Protein AF-A0A8J2WZR9-F1 (afdb_monomer_lite)

Radius of gyration: 31.44 Å; chains: 1; bounding box: 78×66×74 Å

Secondary structure (DSSP, 8-state):
---THHHHHHHHHHHHHHHTT-PSPTT---S-BTTB-HHHHTTBTTB-HHHHHHHH----TT----S-TTS-TTS-SS-TTTSTTTTSSS--TTT-SGGGHHHHTTTSTTT--SS---S-----TTTHHHHHHHHHHHHHHHHHHTTSTTHHHHHHHHHHHHHHHHHHHHHHHHHHHHHHHHHHHT----HHHHHHHHHHHHTSB---TTS--S-SB-TTT-SBSS---SS---TT----EEE-TTS-EEEHHHHHHHHHHHHHHHHHHTS----B-TTT--B-PPPPPP-

Sequence (291 aa):
MAHPAARAVVHILLLWARHAAGGPPDHACVATCFGASCDHWDGGAWGTCADLEATYGCDCTGCECDGCPQAPCDNPLFDADECPTAGDATCDPELNDATCAYDGGDCCASTCQGVNCGPFDCRDPAEARHHDAQHAEDDRWRQRGRRGVSGGLVIVIILAVGTAVSCWLRHKRSVRLEAIRMAIKERPVGDGDIAAAAAMVATLSRDVSGAEFSEEVCPICLYELCDGDHGREEAGLDDDAVVLPCAHAFHGRCLRPWFALAYSDALRAGEAPTLACPVCRAVVPEGEPEA

pLDDT: mean 79.26, std 16.9, range [39.12, 98.12]

Foldseek 3Di:
DDDPVVVVVVVVVVVVVVVVPPDDPQQDQDCPQQQGGQQQCALALQYFVVSSCPVVVDDNVSPPRCNAHRDDPVDGQEDCVVLVQQSVLEQDVVCCDSRSPHSVCLQAPVRRGGDNRDPHDHPPPVRVVVVVVVVVVVVVVVVVVVPPDPPVVVVVVVVVVVVVVVVVVVVVVVVVVVVVVVVVVPDPLDPVLLVVLLVQQVPFDLDLVPQPDDDCAAPQPRHGQPDPPPDDPPPDDDQGWGAAPVSHIHGSVRRSVVQSVQCVVQVVVVHDRFDADPPPRPTGDRDDPDD

InterPro domains:
  IPR001841 Zinc finger, RING-type [PF13639] (218-281)
  IPR001841 Zinc finger, RING-type [PS50089] (218-281)
  IPR001841 Zinc finger, RING-type [SM00184] (218-280)
  IPR013083 Zinc finger, RING/FYVE/PHD-type [G3DSA:3.30.40.10] (206-290)
  IPR050731 HRD1 family E3 ubiquitin-protein ligases [PTHR22763] (208-288)

Organism: NCBI:txid35677

Structure (mmCIF, N/CA/C/O backbone):
data_AF-A0A8J2WZR9-F1
#
_entry.id   AF-A0A8J2WZR9-F1
#
loop_
_atom_site.group_PDB
_atom_site.id
_atom_site.type_symbol
_atom_site.label_atom_id
_atom_site.label_alt_id
_atom_site.label_comp_id
_atom_site.label_asym_id
_atom_site.label_entity_id
_atom_site.label_seq_id
_atom_site.pdbx_PDB_ins_code
_atom_site.Cartn_x
_atom_site.Cartn_y
_atom_site.Cartn_z
_atom_site.occupancy
_atom_site.B_iso_or_equiv
_atom_site.auth_seq_id
_atom_site.auth_comp_id
_atom_site.auth_asym_id
_atom_site.auth_atom_id
_atom_site.pdbx_PDB_model_num
ATOM 1 N N . MET A 1 1 ? -53.122 -0.664 -12.333 1.00 49.53 1 MET A N 1
ATOM 2 C CA . MET A 1 1 ? -52.320 0.328 -13.080 1.00 49.53 1 MET A CA 1
ATOM 3 C C . MET A 1 1 ? -51.157 0.722 -12.182 1.00 49.53 1 MET A C 1
ATOM 5 O O . MET A 1 1 ? -51.379 1.416 -11.203 1.00 49.53 1 MET A O 1
ATOM 9 N N . ALA A 1 2 ? -49.970 0.157 -12.410 1.00 46.47 2 ALA A N 1
ATOM 10 C CA . ALA A 1 2 ? -48.799 0.386 -11.561 1.00 46.47 2 ALA A CA 1
ATOM 11 C C . ALA A 1 2 ? -47.971 1.565 -12.101 1.00 46.47 2 ALA A C 1
ATOM 13 O O . ALA A 1 2 ? -47.772 1.676 -13.311 1.00 46.47 2 ALA A O 1
ATOM 14 N N . HIS A 1 3 ? -47.534 2.447 -11.199 1.00 45.28 3 HIS A N 1
ATOM 15 C CA . HIS A 1 3 ? -46.872 3.719 -11.498 1.00 45.28 3 HIS A CA 1
ATOM 16 C C . HIS A 1 3 ? -45.521 3.545 -12.231 1.00 45.28 3 HIS A C 1
ATOM 18 O O . HIS A 1 3 ? -44.716 2.699 -11.833 1.00 45.28 3 HIS A O 1
ATOM 24 N N . PRO A 1 4 ? -45.207 4.390 -13.236 1.00 55.94 4 PRO A N 1
ATOM 25 C CA . PRO A 1 4 ? -43.983 4.290 -14.043 1.00 55.94 4 PRO A CA 1
ATOM 26 C C . PRO A 1 4 ? -42.674 4.528 -13.263 1.00 55.94 4 PRO A C 1
ATOM 28 O O . PRO A 1 4 ? -41.620 4.084 -13.707 1.00 55.94 4 PRO A O 1
ATOM 31 N N . ALA A 1 5 ? -42.723 5.151 -12.080 1.00 50.28 5 ALA A N 1
ATOM 32 C CA . ALA A 1 5 ? -41.538 5.429 -11.261 1.00 50.28 5 ALA A CA 1
ATOM 33 C C . ALA A 1 5 ? -40.946 4.180 -10.573 1.00 50.28 5 ALA A C 1
ATOM 35 O O . ALA A 1 5 ? -39.739 4.106 -10.356 1.00 50.28 5 ALA A O 1
ATOM 36 N N . ALA A 1 6 ? -41.762 3.159 -10.286 1.00 48.62 6 ALA A N 1
ATOM 37 C CA . ALA A 1 6 ? -41.299 1.949 -9.599 1.00 48.62 6 ALA A CA 1
ATOM 38 C C . ALA A 1 6 ? -40.437 1.037 -10.497 1.00 48.62 6 ALA A C 1
ATOM 40 O O . ALA A 1 6 ? -39.624 0.264 -10.000 1.00 48.62 6 ALA A O 1
ATOM 41 N N . ARG A 1 7 ? -40.568 1.146 -11.828 1.00 53.22 7 ARG A N 1
ATOM 42 C CA . ARG A 1 7 ? -39.799 0.340 -12.794 1.00 53.22 7 ARG A CA 1
ATOM 43 C C . ARG A 1 7 ? -38.356 0.814 -12.989 1.00 53.22 7 ARG A C 1
ATOM 45 O O . ARG A 1 7 ? -37.503 -0.006 -13.313 1.00 53.22 7 ARG A O 1
ATOM 52 N N . ALA A 1 8 ? -38.071 2.098 -12.767 1.00 53.81 8 ALA A N 1
ATOM 53 C CA . ALA A 1 8 ? -36.727 2.657 -12.941 1.00 53.81 8 ALA A CA 1
ATOM 54 C C . ALA A 1 8 ? -35.779 2.275 -11.788 1.00 53.81 8 ALA A C 1
ATOM 56 O O . ALA A 1 8 ? -34.614 1.965 -12.019 1.00 53.81 8 ALA A O 1
ATOM 57 N N . VAL A 1 9 ? -36.294 2.212 -10.556 1.00 55.59 9 VAL A N 1
ATOM 58 C CA . VAL A 1 9 ? -35.501 1.867 -9.361 1.00 55.59 9 VAL A CA 1
ATOM 59 C C . VAL A 1 9 ? -35.076 0.393 -9.369 1.00 55.59 9 VAL A C 1
ATOM 61 O O . VAL A 1 9 ? -33.944 0.073 -9.018 1.00 55.59 9 VAL A O 1
ATOM 64 N N . VAL A 1 10 ? -35.937 -0.506 -9.859 1.00 56.12 10 VAL A N 1
ATOM 65 C CA . VAL A 1 10 ? -35.633 -1.947 -9.962 1.00 56.12 10 VAL A CA 1
ATOM 66 C C . VAL A 1 10 ? -34.546 -2.229 -11.009 1.00 56.12 10 VAL A C 1
ATOM 68 O O . VAL A 1 10 ? -33.704 -3.095 -10.795 1.00 56.12 10 VAL A O 1
ATOM 71 N N . HIS A 1 11 ? -34.493 -1.466 -12.107 1.00 53.69 11 HIS A N 1
ATOM 72 C CA . HIS A 1 11 ? -33.433 -1.613 -13.113 1.00 53.69 11 HIS A CA 1
ATOM 73 C C . HIS A 1 11 ? -32.063 -1.112 -12.627 1.00 53.69 11 HIS A C 1
ATOM 75 O O . HIS A 1 11 ? -31.048 -1.721 -12.958 1.00 53.69 11 HIS A O 1
ATOM 81 N N . ILE A 1 12 ? -32.024 -0.047 -11.817 1.00 55.50 12 ILE A N 1
ATOM 82 C CA . ILE A 1 12 ? -30.776 0.476 -11.233 1.00 55.50 12 ILE A CA 1
ATOM 83 C C . ILE A 1 12 ? -30.224 -0.491 -10.170 1.00 55.50 12 ILE A C 1
ATOM 85 O O . ILE A 1 12 ? -29.021 -0.743 -10.145 1.00 55.50 12 ILE A O 1
ATOM 89 N N . LEU A 1 13 ? -31.090 -1.112 -9.358 1.00 51.22 13 LEU A N 1
ATOM 90 C CA . LEU A 1 13 ? -30.681 -2.114 -8.361 1.00 51.22 13 LEU A CA 1
ATOM 91 C C . LEU A 1 13 ? -30.170 -3.425 -8.994 1.00 51.22 13 LEU A C 1
ATOM 93 O O . LEU A 1 13 ? -29.223 -4.021 -8.487 1.00 51.22 13 LEU A O 1
ATOM 97 N N . LEU A 1 14 ? -30.728 -3.853 -10.133 1.00 51.53 14 LEU A N 1
ATOM 98 C CA . LEU A 1 14 ? -30.262 -5.054 -10.845 1.00 51.53 14 LEU A CA 1
ATOM 99 C C . LEU A 1 14 ? -28.937 -4.847 -11.605 1.00 51.53 14 LEU A C 1
ATOM 101 O O . LEU A 1 14 ? -28.208 -5.812 -11.828 1.00 51.53 14 LEU A O 1
ATOM 105 N N . LEU A 1 15 ? -28.598 -3.609 -11.983 1.00 50.28 15 LEU A N 1
ATOM 106 C CA . LEU A 1 15 ? -27.304 -3.284 -12.600 1.00 50.28 15 LEU A CA 1
ATOM 107 C C . LEU A 1 15 ? -26.159 -3.219 -11.573 1.00 50.28 15 LEU A C 1
ATOM 109 O O . LEU A 1 15 ? -25.041 -3.609 -11.904 1.00 50.28 15 LEU A O 1
ATOM 113 N N . TRP A 1 16 ? -26.444 -2.831 -10.324 1.00 49.72 16 TRP A N 1
ATOM 114 C CA . TRP A 1 16 ? -25.486 -2.925 -9.211 1.00 49.72 16 TRP A CA 1
ATOM 115 C C . TRP A 1 16 ? -25.203 -4.377 -8.800 1.00 49.72 16 TRP A C 1
ATOM 117 O O . TRP A 1 16 ? -24.053 -4.737 -8.567 1.00 49.72 16 TRP A O 1
ATOM 127 N N . ALA A 1 17 ? -26.217 -5.249 -8.808 1.00 47.53 17 ALA A N 1
ATOM 128 C CA . ALA A 1 17 ? -26.038 -6.663 -8.465 1.00 47.53 17 ALA A CA 1
ATOM 129 C C . ALA A 1 17 ? -25.163 -7.445 -9.469 1.00 47.53 17 ALA A C 1
ATOM 131 O O . ALA A 1 17 ? -24.557 -8.445 -9.098 1.00 47.53 17 ALA A O 1
ATOM 132 N N . ARG A 1 18 ? -25.052 -6.994 -10.729 1.00 50.47 18 ARG A N 1
ATOM 133 C CA . ARG A 1 18 ? -24.170 -7.625 -11.731 1.00 50.47 18 ARG A CA 1
ATOM 134 C C . ARG A 1 18 ? -22.699 -7.210 -11.625 1.00 50.47 18 ARG A C 1
ATOM 136 O O . ARG A 1 18 ? -21.858 -7.964 -12.091 1.00 50.47 18 ARG A O 1
ATOM 143 N N . HIS A 1 19 ? -22.382 -6.073 -11.001 1.00 49.88 19 HIS A N 1
ATOM 144 C CA . HIS A 1 19 ? -20.990 -5.679 -10.722 1.00 49.88 19 HIS A CA 1
ATOM 145 C C . HIS A 1 19 ? -20.438 -6.294 -9.427 1.00 49.88 19 HIS A C 1
ATOM 147 O O . HIS A 1 19 ? -19.229 -6.350 -9.256 1.00 49.88 19 HIS A O 1
ATOM 153 N N . ALA A 1 20 ? -21.300 -6.801 -8.542 1.00 49.34 20 ALA A N 1
ATOM 154 C CA . ALA A 1 20 ? -20.897 -7.463 -7.298 1.00 49.34 20 ALA A CA 1
ATOM 155 C C . ALA A 1 20 ? -20.663 -8.984 -7.442 1.00 49.34 20 ALA A C 1
ATOM 157 O O . ALA A 1 20 ? -20.403 -9.654 -6.450 1.00 49.34 20 ALA A O 1
ATOM 158 N N . ALA A 1 21 ? -20.790 -9.534 -8.656 1.00 46.16 21 ALA A N 1
ATOM 159 C CA . ALA A 1 21 ? -20.596 -10.959 -8.944 1.00 46.16 21 ALA A CA 1
ATOM 160 C C . ALA A 1 21 ? -19.307 -11.256 -9.733 1.00 46.16 21 ALA A C 1
ATOM 162 O O . ALA A 1 21 ? -19.111 -12.386 -10.174 1.00 46.16 21 ALA A O 1
ATOM 163 N N . GLY A 1 22 ? -18.432 -10.262 -9.917 1.00 45.78 22 GLY A N 1
ATOM 164 C CA . GLY A 1 22 ? -17.026 -10.561 -10.151 1.00 45.78 22 GLY A CA 1
ATOM 165 C C . GLY A 1 22 ? -16.469 -11.061 -8.827 1.00 45.78 22 GLY A C 1
ATOM 166 O O . GLY A 1 22 ? -16.316 -10.265 -7.903 1.00 45.78 22 GLY A O 1
ATOM 167 N N . GLY A 1 23 ? -16.249 -12.371 -8.702 1.00 52.22 23 GLY A N 1
ATOM 168 C CA . GLY A 1 23 ? -15.402 -12.887 -7.629 1.00 52.22 23 GLY A CA 1
ATOM 169 C C . GLY A 1 23 ? -14.041 -12.173 -7.646 1.00 52.22 23 GLY A C 1
ATOM 170 O O . GLY A 1 23 ? -13.705 -11.547 -8.660 1.00 52.22 23 GLY A O 1
ATOM 171 N N . PRO A 1 24 ? -13.260 -12.223 -6.550 1.00 51.19 24 PRO A N 1
ATOM 172 C CA . PRO A 1 24 ? -11.858 -11.815 -6.625 1.00 51.19 24 PRO A CA 1
ATOM 173 C C . PRO A 1 24 ? -11.233 -12.511 -7.846 1.00 51.19 24 PRO A C 1
ATOM 175 O O . PRO A 1 24 ? -11.575 -13.674 -8.079 1.00 51.19 24 PRO A O 1
ATOM 178 N N . PRO A 1 25 ? -10.429 -11.815 -8.673 1.00 56.38 25 PRO A N 1
ATOM 179 C CA . PRO A 1 25 ? -9.764 -12.464 -9.797 1.00 56.38 25 PRO A CA 1
ATOM 180 C C . PRO A 1 25 ? -9.083 -13.721 -9.261 1.00 56.38 25 PRO A C 1
ATOM 182 O O . PRO A 1 25 ? -8.409 -13.641 -8.231 1.00 56.38 25 PRO A O 1
ATOM 185 N N . ASP A 1 26 ? -9.353 -14.867 -9.890 1.00 50.88 26 ASP A N 1
ATOM 186 C CA . ASP A 1 26 ? -8.735 -16.140 -9.532 1.00 50.88 26 ASP A CA 1
ATOM 187 C C . ASP A 1 26 ? -7.220 -15.903 -9.420 1.00 50.88 26 ASP A C 1
ATOM 189 O O . ASP A 1 26 ? -6.567 -15.593 -10.410 1.00 50.88 26 ASP A O 1
ATOM 193 N N . HIS A 1 27 ? -6.715 -15.950 -8.185 1.00 59.62 27 HIS A N 1
ATOM 194 C CA . HIS A 1 27 ? -5.301 -15.928 -7.806 1.00 59.62 27 HIS A CA 1
ATOM 195 C C . HIS A 1 27 ? -4.424 -14.879 -8.515 1.00 59.62 27 HIS A C 1
ATOM 197 O O . HIS A 1 27 ? -3.520 -15.221 -9.265 1.00 59.62 27 HIS A O 1
ATOM 203 N N . ALA A 1 28 ? -4.636 -13.589 -8.242 1.00 75.69 28 ALA A N 1
ATOM 204 C CA . ALA A 1 28 ? -3.583 -12.607 -8.507 1.00 75.69 28 ALA A CA 1
ATOM 205 C C . ALA A 1 28 ? -2.420 -12.836 -7.521 1.00 75.69 28 ALA A C 1
ATOM 207 O O . ALA A 1 28 ? -2.655 -12.840 -6.309 1.00 75.69 28 ALA A O 1
ATOM 208 N N . CYS A 1 29 ? -1.197 -13.019 -8.030 1.00 88.69 29 CYS A N 1
ATOM 209 C CA . CYS A 1 29 ? 0.016 -13.153 -7.221 1.00 88.69 29 CYS A CA 1
ATOM 210 C C . CYS A 1 29 ? 0.134 -11.966 -6.251 1.00 88.69 29 CYS A C 1
ATOM 212 O O . CYS A 1 29 ? 0.207 -10.805 -6.663 1.00 88.69 29 CYS A O 1
ATOM 214 N N . VAL A 1 30 ? 0.071 -12.242 -4.947 1.00 89.56 30 VAL A N 1
ATOM 215 C CA . VAL A 1 30 ? -0.012 -11.193 -3.923 1.00 89.56 30 VAL A CA 1
ATOM 216 C C . VAL A 1 30 ? 1.375 -10.592 -3.691 1.00 89.56 30 VAL A C 1
ATOM 218 O O . VAL A 1 30 ? 2.371 -11.306 -3.640 1.00 89.56 30 VAL A O 1
ATOM 221 N N . ALA A 1 31 ? 1.443 -9.271 -3.507 1.00 91.75 31 ALA A N 1
ATOM 222 C CA . ALA A 1 31 ? 2.684 -8.550 -3.230 1.00 91.75 31 ALA A CA 1
ATOM 223 C C . ALA A 1 31 ? 3.165 -8.707 -1.771 1.00 91.75 31 ALA A C 1
ATOM 225 O O . ALA A 1 31 ? 3.226 -7.739 -1.011 1.00 91.75 31 ALA A O 1
ATOM 226 N N . THR A 1 32 ? 3.440 -9.940 -1.346 1.00 86.81 32 THR A N 1
ATOM 227 C CA . THR A 1 32 ? 3.891 -10.276 0.018 1.00 86.81 32 THR A CA 1
ATOM 228 C C . THR A 1 32 ? 5.405 -10.444 0.136 1.00 86.81 32 THR A C 1
ATOM 230 O O . THR A 1 32 ? 5.922 -10.466 1.252 1.00 86.81 32 THR A O 1
ATOM 233 N N . CYS A 1 33 ? 6.133 -10.526 -0.980 1.00 95.06 33 CYS A N 1
ATOM 234 C CA . CYS A 1 33 ? 7.568 -10.789 -1.007 1.00 95.06 33 CYS A CA 1
ATOM 235 C C . CYS A 1 33 ? 8.332 -9.461 -1.082 1.00 95.06 33 CYS A C 1
ATOM 237 O O . CYS A 1 33 ? 8.392 -8.825 -2.128 1.00 95.06 33 CYS A O 1
ATOM 239 N N . PHE A 1 34 ? 8.851 -8.986 0.055 1.00 94.56 34 PHE A N 1
ATOM 240 C CA . PHE A 1 34 ? 9.602 -7.721 0.166 1.00 94.56 34 PHE A CA 1
ATOM 241 C C . PHE A 1 34 ? 8.912 -6.498 -0.451 1.00 94.56 34 PHE A C 1
ATOM 243 O O . PHE A 1 34 ? 9.582 -5.582 -0.905 1.00 94.56 34 PHE A O 1
ATOM 250 N N . GLY A 1 35 ? 7.579 -6.446 -0.437 1.00 92.75 35 GLY A N 1
ATOM 251 C CA . GLY A 1 35 ? 6.818 -5.321 -0.988 1.00 92.75 35 GLY A CA 1
ATOM 252 C C . GLY A 1 35 ? 6.485 -5.426 -2.480 1.00 92.75 35 GLY A C 1
ATOM 253 O O . GLY A 1 35 ? 5.886 -4.489 -3.002 1.00 92.75 35 GLY A O 1
ATOM 254 N N . ALA A 1 36 ? 6.804 -6.545 -3.140 1.00 94.88 36 ALA A N 1
ATOM 255 C CA . ALA A 1 36 ? 6.330 -6.879 -4.486 1.00 94.88 36 ALA A CA 1
ATOM 256 C C . ALA A 1 36 ? 5.847 -8.342 -4.571 1.00 94.88 36 ALA A C 1
ATOM 258 O O . ALA A 1 36 ? 5.853 -9.082 -3.580 1.00 94.88 36 ALA A O 1
ATOM 259 N N . SER A 1 37 ? 5.330 -8.740 -5.733 1.00 95.62 37 SER A N 1
ATOM 260 C CA . SER A 1 37 ? 4.861 -10.105 -6.009 1.00 95.62 37 SER A CA 1
ATOM 261 C C . SER A 1 37 ? 6.030 -11.039 -6.331 1.00 95.62 37 SER A C 1
ATOM 263 O O . SER A 1 37 ? 7.072 -10.574 -6.781 1.00 95.62 37 SER A O 1
ATOM 265 N N . CYS A 1 38 ? 5.883 -12.358 -6.152 1.00 96.19 38 CYS A N 1
ATOM 266 C CA . CYS A 1 38 ? 6.941 -13.280 -6.587 1.00 96.19 38 CYS A CA 1
ATOM 267 C C . CYS A 1 38 ? 7.195 -13.191 -8.098 1.00 96.19 38 CYS A C 1
ATOM 269 O O . CYS A 1 38 ? 8.350 -13.177 -8.493 1.00 96.19 38 CYS A O 1
ATOM 271 N N . ASP A 1 39 ? 6.149 -12.996 -8.912 1.00 95.00 39 ASP A N 1
ATOM 272 C CA . ASP A 1 39 ? 6.280 -12.774 -10.365 1.00 95.00 39 ASP A CA 1
ATOM 273 C C . ASP A 1 39 ? 7.128 -11.540 -10.721 1.00 95.00 39 ASP A C 1
ATOM 275 O O . ASP A 1 39 ? 7.638 -11.434 -11.828 1.00 95.00 39 ASP A O 1
ATOM 279 N N . HIS A 1 40 ? 7.263 -10.573 -9.808 1.00 95.19 40 HIS A N 1
ATOM 280 C CA . HIS A 1 40 ? 8.131 -9.421 -10.042 1.00 95.19 40 HIS A CA 1
ATOM 281 C C . HIS A 1 40 ? 9.613 -9.782 -9.869 1.00 95.19 40 HIS A C 1
ATOM 283 O O . HIS A 1 40 ? 10.450 -9.305 -10.630 1.00 95.19 40 HIS A O 1
ATOM 289 N N . TRP A 1 41 ? 9.926 -10.617 -8.876 1.00 96.00 41 TRP A N 1
ATOM 290 C CA . TRP A 1 41 ? 11.296 -10.996 -8.519 1.00 96.00 41 TRP A CA 1
ATOM 291 C C . TRP A 1 41 ? 11.821 -12.210 -9.291 1.00 96.00 41 TRP A C 1
ATOM 293 O O . TRP A 1 41 ? 13.034 -12.401 -9.385 1.00 96.00 41 TRP A O 1
ATOM 303 N N . ASP A 1 42 ? 10.915 -13.041 -9.800 1.00 95.88 42 ASP A N 1
ATOM 304 C CA . ASP A 1 42 ? 11.225 -14.303 -10.454 1.00 95.88 42 ASP A CA 1
ATOM 305 C C . ASP A 1 42 ? 12.041 -14.107 -11.740 1.00 95.88 42 ASP A C 1
ATOM 307 O O . ASP A 1 42 ? 11.758 -13.244 -12.567 1.00 95.88 42 ASP A O 1
ATOM 311 N N . GLY A 1 43 ? 13.104 -14.897 -11.892 1.00 93.81 43 GLY A N 1
ATOM 312 C CA . GLY A 1 43 ? 13.997 -14.837 -13.052 1.00 93.81 43 GLY A CA 1
ATOM 313 C C . GLY A 1 43 ? 14.982 -13.665 -13.066 1.00 93.81 43 GLY A C 1
ATOM 314 O O . GLY A 1 43 ? 15.791 -13.576 -13.989 1.00 93.81 43 GLY A O 1
ATOM 315 N N . GLY A 1 44 ? 14.931 -12.776 -12.069 1.00 93.94 44 GLY A N 1
ATOM 316 C CA . GLY A 1 44 ? 15.836 -11.634 -11.929 1.00 93.94 44 GLY A CA 1
ATOM 317 C C . GLY A 1 44 ? 16.961 -11.862 -10.916 1.00 93.94 44 GLY A C 1
ATOM 318 O O . GLY A 1 44 ? 17.367 -12.991 -10.631 1.00 93.94 44 GLY A O 1
ATOM 319 N N . ALA A 1 45 ? 17.439 -10.768 -10.318 1.00 95.75 45 ALA A N 1
ATOM 320 C CA . ALA A 1 45 ? 18.540 -10.761 -9.348 1.00 95.75 45 ALA A CA 1
ATOM 321 C C . ALA A 1 45 ? 18.289 -11.623 -8.091 1.00 95.75 45 ALA A C 1
ATOM 323 O O . ALA A 1 45 ? 19.230 -12.070 -7.431 1.00 95.75 45 ALA A O 1
ATOM 324 N N . TRP A 1 46 ? 17.020 -11.870 -7.758 1.00 94.62 46 TRP A N 1
ATOM 325 C CA . TRP A 1 46 ? 16.602 -12.620 -6.570 1.00 94.62 46 TRP A CA 1
ATOM 326 C C . TRP A 1 46 ? 16.419 -14.125 -6.829 1.00 94.62 46 TRP A C 1
ATOM 328 O O . TRP A 1 46 ? 16.173 -14.885 -5.889 1.00 94.62 46 TRP A O 1
ATOM 338 N N . GLY A 1 47 ? 16.597 -14.567 -8.078 1.00 95.06 47 GLY A N 1
ATOM 339 C CA . GLY A 1 47 ? 16.497 -15.965 -8.486 1.00 95.06 47 GLY A CA 1
ATOM 340 C C . GLY A 1 47 ? 15.086 -16.380 -8.897 1.00 95.06 47 GLY A C 1
ATOM 341 O O . GLY A 1 47 ? 14.271 -15.565 -9.319 1.00 95.06 47 GLY A O 1
ATOM 342 N N . THR A 1 48 ? 14.812 -17.680 -8.823 1.00 96.81 48 THR A N 1
ATOM 343 C CA . THR A 1 48 ? 13.497 -18.239 -9.162 1.00 96.81 48 THR A CA 1
ATOM 344 C C . THR A 1 48 ? 12.522 -18.140 -7.987 1.00 96.81 48 THR A C 1
ATOM 346 O O . THR A 1 48 ? 12.946 -18.028 -6.839 1.00 96.81 48 THR A O 1
ATOM 349 N N . CYS A 1 49 ? 11.218 -18.315 -8.207 1.00 97.19 49 CYS A N 1
ATOM 350 C CA . CYS A 1 49 ? 10.250 -18.459 -7.113 1.00 97.19 49 CYS A CA 1
ATOM 351 C C . CYS A 1 49 ? 10.649 -19.543 -6.101 1.00 97.19 49 CYS A C 1
ATOM 353 O O . CYS A 1 49 ? 10.458 -19.362 -4.902 1.00 97.19 49 CYS A O 1
ATOM 355 N N . ALA A 1 50 ? 11.259 -20.645 -6.549 1.00 97.50 50 ALA A N 1
ATOM 356 C CA . ALA A 1 50 ? 11.760 -21.668 -5.636 1.00 97.50 50 ALA A CA 1
ATOM 357 C C . ALA A 1 50 ? 12.882 -21.129 -4.729 1.00 97.50 50 ALA A C 1
ATOM 359 O O . ALA A 1 50 ? 12.945 -21.484 -3.551 1.00 97.50 50 ALA A O 1
ATOM 360 N N . ASP A 1 51 ? 13.740 -20.248 -5.251 1.00 97.44 51 ASP A N 1
ATOM 361 C CA . ASP A 1 51 ? 14.763 -19.557 -4.465 1.00 97.44 51 ASP A CA 1
ATOM 362 C C . ASP A 1 51 ? 14.128 -18.541 -3.502 1.00 97.44 51 ASP A C 1
ATOM 364 O O . ASP A 1 51 ? 14.536 -18.475 -2.339 1.00 97.44 51 ASP A O 1
ATOM 368 N N . LEU A 1 52 ? 13.086 -17.819 -3.939 1.00 96.88 52 LEU A N 1
ATOM 369 C CA . LEU A 1 52 ? 12.299 -16.892 -3.112 1.00 96.88 52 LEU A CA 1
ATOM 370 C C . LEU A 1 52 ? 11.645 -17.595 -1.917 1.00 96.88 52 LEU A C 1
ATOM 372 O O . LEU A 1 52 ? 11.761 -17.138 -0.777 1.00 96.88 52 LEU A O 1
ATOM 376 N N . GLU A 1 53 ? 11.004 -18.736 -2.152 1.00 96.88 53 GLU A N 1
ATOM 377 C CA . GLU A 1 53 ? 10.376 -19.545 -1.107 1.00 96.88 53 GLU A CA 1
ATOM 378 C C . GLU A 1 53 ? 11.423 -20.159 -0.166 1.00 96.88 53 GLU A C 1
ATOM 380 O O . GLU A 1 53 ? 11.301 -20.066 1.057 1.00 96.88 53 GLU A O 1
ATOM 385 N N . ALA A 1 54 ? 12.482 -20.767 -0.714 1.00 97.75 54 ALA A N 1
ATOM 386 C CA . ALA A 1 54 ? 13.455 -21.522 0.076 1.00 97.75 54 ALA A CA 1
ATOM 387 C C . ALA A 1 54 ? 14.436 -20.638 0.856 1.00 97.75 54 ALA A C 1
ATOM 389 O O . ALA A 1 54 ? 14.809 -20.975 1.983 1.00 97.75 54 ALA A O 1
ATOM 390 N N . THR A 1 55 ? 14.878 -19.533 0.259 1.00 97.25 55 THR A N 1
ATOM 391 C CA . THR A 1 55 ? 15.914 -18.664 0.834 1.00 97.25 55 THR A CA 1
ATOM 392 C C . THR A 1 55 ? 15.299 -17.526 1.629 1.00 97.25 55 THR A C 1
ATOM 394 O O . THR A 1 55 ? 15.807 -17.178 2.696 1.00 97.25 55 THR A O 1
ATOM 397 N N . TYR A 1 56 ? 14.196 -16.963 1.135 1.00 94.62 56 TYR A N 1
ATOM 398 C CA . TYR A 1 56 ? 13.630 -15.737 1.684 1.00 94.62 56 TYR A CA 1
ATOM 399 C C . TYR A 1 56 ? 12.272 -15.926 2.368 1.00 94.62 56 TYR A C 1
ATOM 401 O O . TYR A 1 56 ? 11.784 -15.001 3.017 1.00 94.62 56 TYR A O 1
ATOM 409 N N . GLY A 1 57 ? 11.687 -17.126 2.294 1.00 95.50 57 GLY A N 1
ATOM 410 C CA . GLY A 1 57 ? 10.432 -17.453 2.969 1.00 95.50 57 GLY A CA 1
ATOM 411 C C . GLY A 1 57 ? 9.215 -16.747 2.376 1.00 95.50 57 GLY A C 1
ATOM 412 O O . GLY A 1 57 ? 8.222 -16.567 3.082 1.00 95.50 57 GLY A O 1
ATOM 413 N N . CYS A 1 58 ? 9.292 -16.314 1.116 1.00 96.25 58 CYS A N 1
ATOM 414 C CA . CYS A 1 58 ? 8.134 -15.778 0.411 1.00 96.25 58 CYS A CA 1
ATOM 415 C C . CYS A 1 58 ? 7.092 -16.881 0.173 1.00 96.25 58 CYS A C 1
ATOM 417 O O . CYS A 1 58 ? 7.440 -18.053 0.073 1.00 96.25 58 CYS A O 1
ATOM 419 N N . ASP A 1 59 ? 5.812 -16.510 0.107 1.00 94.31 59 ASP A N 1
ATOM 420 C CA . ASP A 1 59 ? 4.735 -17.408 -0.320 1.00 94.31 59 ASP A CA 1
ATOM 421 C C . ASP A 1 59 ? 4.370 -17.056 -1.760 1.00 94.31 59 ASP A C 1
ATOM 423 O O . ASP A 1 59 ? 3.721 -16.036 -2.001 1.00 94.31 59 ASP A O 1
ATOM 427 N N . CYS A 1 60 ? 4.811 -17.887 -2.704 1.00 94.88 60 CYS A N 1
ATOM 428 C CA . CYS A 1 60 ? 4.555 -17.689 -4.127 1.00 94.88 60 CYS A CA 1
ATOM 429 C C . CYS A 1 60 ? 3.332 -18.483 -4.615 1.00 94.88 60 CYS A C 1
ATOM 431 O O . CYS A 1 60 ? 3.131 -18.665 -5.818 1.00 94.88 60 CYS A O 1
ATOM 433 N N . THR A 1 61 ? 2.470 -18.949 -3.701 1.00 92.38 61 THR A N 1
ATOM 434 C CA . THR A 1 61 ? 1.253 -19.680 -4.063 1.00 92.38 61 THR A CA 1
ATOM 435 C C . THR A 1 61 ? 0.334 -18.821 -4.933 1.00 92.38 61 THR A C 1
ATOM 437 O O . THR A 1 61 ? -0.181 -17.787 -4.506 1.00 92.38 61 THR A O 1
ATOM 440 N N . GLY A 1 62 ? 0.053 -19.303 -6.146 1.00 91.25 62 GLY A N 1
ATOM 441 C CA . GLY A 1 62 ? -0.815 -18.619 -7.109 1.00 91.25 62 GLY A CA 1
ATOM 442 C C . GLY A 1 62 ? -0.092 -17.622 -8.017 1.00 91.25 62 GLY A C 1
ATOM 443 O O . GLY A 1 62 ? -0.761 -16.940 -8.785 1.00 91.25 62 GLY A O 1
ATOM 444 N N . CYS A 1 63 ? 1.234 -17.551 -7.938 1.00 93.81 63 CYS A N 1
ATOM 445 C CA . CYS A 1 63 ? 2.077 -16.820 -8.877 1.00 93.81 63 CYS A CA 1
ATOM 446 C C . CYS A 1 63 ? 2.366 -17.659 -10.132 1.00 93.81 63 CYS A C 1
ATOM 448 O O . CYS A 1 63 ? 2.259 -18.889 -10.097 1.00 93.81 63 CYS A O 1
ATOM 450 N N . GLU A 1 64 ? 2.666 -16.994 -11.248 1.00 93.56 64 GLU A N 1
ATOM 451 C CA . GLU A 1 64 ? 2.974 -17.642 -12.527 1.00 93.56 64 GLU A CA 1
ATOM 452 C C . GLU A 1 64 ? 4.354 -18.304 -12.491 1.00 93.56 64 GLU A C 1
ATOM 454 O O . GLU A 1 64 ? 4.481 -19.453 -12.919 1.00 93.56 64 GLU A O 1
ATOM 459 N N . CYS A 1 65 ? 5.337 -17.621 -11.897 1.00 94.44 65 CYS A N 1
ATOM 460 C CA . CYS A 1 65 ? 6.693 -18.125 -11.694 1.00 94.44 65 CYS A CA 1
ATOM 461 C C . CYS A 1 65 ? 7.319 -18.718 -12.977 1.00 94.44 65 CYS A C 1
ATOM 463 O O . CYS A 1 65 ? 7.718 -19.891 -13.013 1.00 94.44 65 CYS A O 1
ATOM 465 N N . ASP A 1 66 ? 7.327 -17.936 -14.059 1.00 93.38 66 ASP A N 1
ATOM 466 C CA . ASP A 1 66 ? 7.783 -18.349 -15.390 1.00 93.38 66 ASP A CA 1
ATOM 467 C C . ASP A 1 66 ? 9.313 -18.295 -15.580 1.00 93.38 66 ASP A C 1
ATOM 469 O O . ASP A 1 66 ? 9.835 -18.797 -16.580 1.00 93.38 66 ASP A O 1
ATOM 473 N N . GLY A 1 67 ? 10.039 -17.773 -14.594 1.00 94.06 67 GLY A N 1
ATOM 474 C CA . GLY A 1 67 ? 11.484 -17.598 -14.579 1.00 94.06 67 GLY A CA 1
ATOM 475 C C . GLY A 1 67 ? 11.948 -16.387 -15.378 1.00 94.06 67 GLY A C 1
ATOM 476 O O . GLY A 1 67 ? 13.106 -16.374 -15.803 1.00 94.06 67 GLY A O 1
ATOM 477 N N . CYS A 1 68 ? 11.070 -15.409 -15.623 1.00 93.31 68 CYS A N 1
ATOM 478 C CA . CYS A 1 68 ? 11.346 -14.293 -16.517 1.00 93.31 68 CYS A CA 1
ATOM 479 C C . CYS A 1 68 ? 11.193 -12.931 -15.821 1.00 93.31 68 CYS A C 1
ATOM 481 O O . CYS A 1 68 ? 10.130 -12.603 -15.297 1.00 93.31 68 CYS A O 1
ATOM 483 N N . PRO A 1 69 ? 12.247 -12.092 -15.839 1.00 91.25 69 PRO A N 1
ATOM 484 C CA . PRO A 1 69 ? 12.283 -10.891 -15.020 1.00 91.25 69 PRO A CA 1
ATOM 485 C C . PRO A 1 69 ? 11.287 -9.831 -15.503 1.00 91.25 69 PRO A C 1
ATOM 487 O O . PRO A 1 69 ? 11.405 -9.289 -16.608 1.00 91.25 69 PRO A O 1
ATOM 490 N N . GLN A 1 70 ? 10.328 -9.510 -14.628 1.00 89.62 70 GLN A N 1
ATOM 491 C CA . GLN A 1 70 ? 9.374 -8.392 -14.711 1.00 89.62 70 GLN A CA 1
ATOM 492 C C . GLN A 1 70 ? 8.510 -8.304 -15.987 1.00 89.62 70 GLN A C 1
ATOM 494 O O . GLN A 1 70 ? 7.812 -7.307 -16.203 1.00 89.6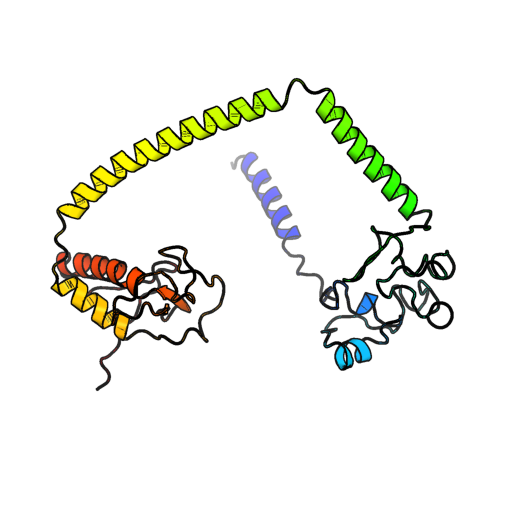2 70 GLN A O 1
ATOM 499 N N . ALA A 1 71 ? 8.536 -9.322 -16.844 1.00 90.62 71 ALA A N 1
ATOM 500 C CA . ALA A 1 71 ? 7.754 -9.411 -18.068 1.00 90.62 71 ALA A CA 1
ATOM 501 C C . ALA A 1 71 ? 7.687 -10.871 -1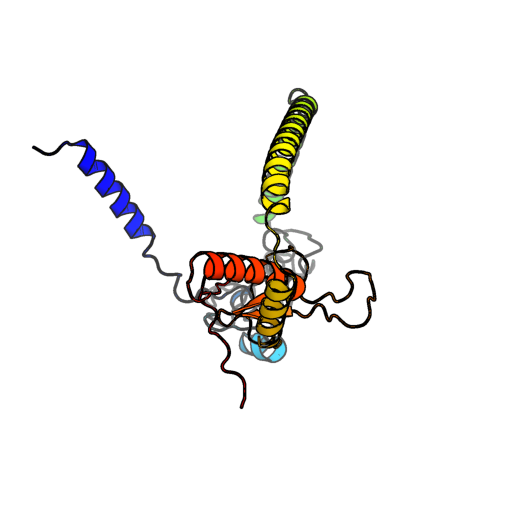8.549 1.00 90.62 71 ALA A C 1
ATOM 503 O O . ALA A 1 71 ? 8.561 -11.662 -18.203 1.00 90.62 71 ALA A O 1
ATOM 504 N N . PRO A 1 72 ? 6.708 -11.226 -19.403 1.00 91.94 72 PRO A N 1
ATOM 505 C CA . PRO A 1 72 ? 6.591 -12.584 -19.923 1.00 91.94 72 PRO A CA 1
ATOM 506 C C . PRO A 1 72 ? 7.840 -13.036 -20.686 1.00 91.94 72 PRO A C 1
ATOM 508 O O . PRO A 1 72 ? 8.416 -12.262 -21.455 1.00 91.94 72 PRO A O 1
ATOM 511 N N . CYS A 1 73 ? 8.174 -14.322 -20.593 1.00 90.94 73 CYS A N 1
ATOM 512 C CA . CYS A 1 73 ? 9.366 -14.911 -21.220 1.00 90.94 73 CYS A CA 1
ATOM 513 C C . CYS A 1 73 ? 9.546 -14.693 -22.728 1.00 90.94 73 CYS A C 1
ATOM 515 O O . CYS A 1 73 ? 10.672 -14.704 -23.223 1.00 90.94 73 CYS A O 1
ATOM 517 N N . ASP A 1 74 ? 8.464 -14.506 -23.486 1.00 94.50 74 ASP A N 1
ATOM 518 C CA . ASP A 1 74 ? 8.558 -14.238 -24.928 1.00 94.50 74 ASP A CA 1
ATOM 519 C C . ASP A 1 74 ? 9.075 -12.817 -25.233 1.00 94.50 74 ASP A C 1
ATOM 521 O O . ASP A 1 74 ? 9.440 -12.516 -26.373 1.00 94.50 74 ASP A O 1
ATOM 525 N N . ASN A 1 75 ? 9.082 -11.931 -24.233 1.00 93.50 75 ASN A N 1
ATOM 526 C CA . ASN A 1 75 ? 9.584 -10.565 -24.317 1.00 93.50 75 ASN A CA 1
ATOM 527 C C . ASN A 1 75 ? 9.993 -10.064 -22.913 1.00 93.50 75 ASN A C 1
ATOM 529 O O . ASN A 1 75 ? 9.282 -9.220 -22.350 1.00 93.50 75 ASN A O 1
ATOM 533 N N . PRO A 1 76 ? 11.105 -10.577 -22.350 1.00 92.25 76 PRO A N 1
ATOM 534 C CA . PRO A 1 76 ? 11.581 -10.150 -21.041 1.00 92.25 76 PRO A CA 1
ATOM 535 C C . PRO A 1 76 ? 11.968 -8.671 -21.079 1.00 92.25 76 PRO A C 1
ATOM 537 O O . PRO A 1 76 ? 12.313 -8.130 -22.136 1.00 92.25 76 PRO A O 1
ATOM 540 N N . LEU A 1 77 ? 11.896 -8.007 -19.927 1.00 94.69 77 LEU A N 1
ATOM 541 C CA . LEU A 1 77 ? 12.180 -6.577 -19.854 1.00 94.69 77 LEU A CA 1
ATOM 542 C C . LEU A 1 77 ? 13.684 -6.297 -20.021 1.00 94.69 77 LEU A C 1
ATOM 544 O O . LEU A 1 77 ? 14.058 -5.294 -20.626 1.00 94.69 77 LEU A O 1
ATOM 548 N N . PHE A 1 78 ? 14.524 -7.212 -19.533 1.00 96.50 78 PHE A N 1
ATOM 549 C CA . PHE A 1 78 ? 15.981 -7.201 -19.647 1.00 96.50 78 PHE A CA 1
ATOM 550 C C . PHE A 1 78 ? 16.538 -8.635 -19.631 1.00 96.50 78 PHE A C 1
ATOM 552 O O . PHE A 1 78 ? 15.833 -9.584 -19.283 1.00 96.50 78 PHE A O 1
ATOM 559 N N . ASP A 1 79 ? 17.801 -8.796 -20.029 1.00 96.44 79 ASP A N 1
ATOM 560 C CA . ASP A 1 79 ? 18.533 -10.063 -19.932 1.00 96.44 79 ASP A CA 1
ATOM 561 C C . ASP A 1 79 ? 19.247 -10.133 -18.574 1.00 96.44 79 ASP A C 1
ATOM 563 O O . ASP A 1 79 ? 20.118 -9.312 -18.295 1.00 96.44 79 ASP A O 1
ATOM 567 N N . ALA A 1 80 ? 18.884 -11.097 -17.725 1.00 95.19 80 ALA A N 1
ATOM 568 C CA . ALA A 1 80 ? 19.463 -11.248 -16.390 1.00 95.19 80 ALA A CA 1
ATOM 569 C C . ALA A 1 80 ? 20.965 -11.602 -16.410 1.00 95.19 80 ALA A C 1
ATOM 571 O O . ALA A 1 80 ? 21.671 -11.302 -15.449 1.00 95.19 80 ALA A O 1
ATOM 572 N N . ASP A 1 81 ? 21.487 -12.189 -17.494 1.00 96.00 81 ASP A N 1
ATOM 573 C CA . ASP A 1 81 ? 22.925 -12.456 -17.620 1.00 96.00 81 ASP A CA 1
ATOM 574 C C . ASP A 1 81 ? 23.714 -11.174 -17.956 1.00 96.00 81 ASP A C 1
ATOM 576 O O . ASP A 1 81 ? 24.868 -11.020 -17.541 1.00 96.00 81 ASP A O 1
ATOM 580 N N . GLU A 1 82 ? 23.108 -10.244 -18.705 1.00 97.25 82 GLU A N 1
ATOM 581 C CA . GLU A 1 82 ? 23.703 -8.941 -19.049 1.00 97.25 82 GLU A CA 1
ATOM 582 C C . GLU A 1 82 ? 23.480 -7.893 -17.945 1.00 97.25 82 GLU A C 1
ATOM 584 O O . GLU A 1 82 ? 24.355 -7.061 -17.693 1.00 97.25 82 GLU A O 1
ATOM 589 N N . CYS A 1 83 ? 22.344 -7.977 -17.252 1.00 97.81 83 CYS A N 1
ATOM 590 C CA . CYS A 1 83 ? 21.852 -7.026 -16.258 1.00 97.81 83 CYS A CA 1
ATOM 591 C C . CYS A 1 83 ? 21.563 -7.736 -14.916 1.00 97.81 83 CYS A C 1
ATOM 593 O O . CYS A 1 83 ? 20.409 -7.814 -14.495 1.00 97.81 83 CYS A O 1
ATOM 595 N N . PRO A 1 84 ? 22.588 -8.273 -14.228 1.00 97.06 84 PRO A N 1
ATOM 596 C CA . PRO A 1 84 ? 22.410 -9.209 -13.112 1.00 97.06 84 PRO A CA 1
ATOM 597 C C . PRO A 1 84 ? 21.776 -8.617 -11.850 1.00 97.06 84 PRO A C 1
ATOM 599 O O . PRO A 1 84 ? 21.308 -9.378 -11.007 1.00 97.06 84 PRO A O 1
ATOM 602 N N . THR A 1 85 ? 21.790 -7.294 -11.697 1.00 97.19 85 THR A N 1
ATOM 603 C CA . THR A 1 85 ? 21.199 -6.585 -10.551 1.00 97.19 85 THR A CA 1
ATOM 604 C C . THR A 1 85 ? 20.026 -5.690 -10.943 1.00 97.19 85 THR A C 1
ATOM 606 O O . THR A 1 85 ? 19.430 -5.070 -10.077 1.00 97.19 85 THR A O 1
ATOM 609 N N . ALA A 1 86 ? 19.619 -5.687 -12.219 1.00 97.38 86 ALA A N 1
ATOM 610 C CA . ALA A 1 86 ? 18.435 -4.943 -12.628 1.00 97.38 86 ALA A CA 1
ATOM 611 C C . ALA A 1 86 ? 17.184 -5.504 -11.940 1.00 97.38 86 ALA A C 1
ATOM 613 O O . ALA A 1 86 ? 16.950 -6.719 -11.947 1.00 97.38 86 ALA A O 1
ATOM 614 N N . GLY A 1 87 ? 16.363 -4.615 -11.378 1.00 96.19 87 GLY A N 1
ATOM 615 C CA . GLY A 1 87 ? 15.141 -5.015 -10.695 1.00 96.19 87 GLY A CA 1
ATOM 616 C C . GLY A 1 87 ? 15.382 -5.670 -9.338 1.00 96.19 87 GLY A C 1
ATOM 617 O O . GLY A 1 87 ? 14.612 -6.550 -8.955 1.00 96.19 87 GLY A O 1
ATOM 618 N N . ASP A 1 88 ? 16.463 -5.315 -8.644 1.00 96.12 88 ASP A N 1
ATOM 619 C CA . ASP A 1 88 ? 16.787 -5.803 -7.308 1.00 96.12 88 ASP A CA 1
ATOM 620 C C . ASP A 1 88 ? 16.291 -4.891 -6.163 1.00 96.12 88 ASP A C 1
ATOM 622 O O . ASP A 1 88 ? 16.514 -5.197 -4.984 1.00 96.12 88 ASP A O 1
ATOM 626 N N . ALA A 1 89 ? 15.555 -3.829 -6.510 1.00 96.19 89 ALA A N 1
ATOM 627 C CA . ALA A 1 89 ? 15.091 -2.739 -5.652 1.00 96.19 89 ALA A CA 1
ATOM 628 C C . ALA A 1 89 ? 16.177 -1.741 -5.213 1.00 96.19 89 ALA A C 1
ATOM 630 O O . ALA A 1 89 ? 15.932 -0.945 -4.299 1.00 96.19 89 ALA A O 1
ATOM 631 N N . THR A 1 90 ? 17.356 -1.754 -5.835 1.00 96.50 90 THR A N 1
ATOM 632 C CA . THR A 1 90 ? 18.472 -0.841 -5.569 1.00 96.50 90 THR A CA 1
ATOM 633 C C . THR A 1 90 ? 18.859 -0.133 -6.855 1.00 96.50 90 THR A C 1
ATOM 635 O O . THR A 1 90 ? 19.071 -0.767 -7.867 1.00 96.50 90 THR A O 1
ATOM 638 N N . CYS A 1 91 ? 18.997 1.194 -6.817 1.00 97.31 91 CYS A N 1
ATOM 639 C CA . CYS A 1 91 ? 19.417 1.932 -8.006 1.00 97.31 91 CYS A CA 1
ATOM 640 C C . CYS A 1 91 ? 20.917 1.743 -8.297 1.00 97.31 91 CYS A C 1
ATOM 642 O O . CYS A 1 91 ? 21.755 2.300 -7.578 1.00 97.31 91 CYS A O 1
ATOM 644 N N . ASP A 1 92 ? 21.223 1.067 -9.401 1.00 97.19 92 ASP A N 1
ATOM 645 C CA . ASP A 1 92 ? 22.531 0.868 -10.013 1.00 97.19 92 ASP A CA 1
ATOM 646 C C . ASP A 1 92 ? 22.733 1.817 -11.213 1.00 97.19 92 ASP A C 1
ATOM 648 O O . ASP A 1 92 ? 22.237 1.595 -12.327 1.00 97.19 92 ASP A O 1
ATOM 652 N N . PRO A 1 93 ? 23.508 2.908 -11.051 1.00 96.88 93 PRO A N 1
ATOM 653 C CA . PRO A 1 93 ? 23.701 3.910 -12.101 1.00 96.88 93 PRO A CA 1
ATOM 654 C C . PRO A 1 93 ? 24.320 3.375 -13.398 1.00 96.88 93 PRO A C 1
ATOM 656 O O . PRO A 1 93 ? 24.206 4.040 -14.438 1.00 96.88 93 PRO A O 1
ATOM 659 N N . GLU A 1 94 ? 25.017 2.239 -13.320 1.00 97.94 94 GLU A N 1
ATOM 660 C CA . GLU A 1 94 ? 25.626 1.515 -14.432 1.00 97.94 94 GLU A CA 1
ATOM 661 C C . GLU A 1 94 ? 24.615 0.719 -15.266 1.00 97.94 94 GLU A C 1
ATOM 663 O O . GLU A 1 94 ? 24.849 0.577 -16.462 1.00 97.94 94 GLU A O 1
ATOM 668 N N . LEU A 1 95 ? 23.517 0.240 -14.666 1.00 97.88 95 LEU A N 1
ATOM 669 C CA . LEU A 1 95 ? 22.432 -0.483 -15.351 1.00 97.88 95 LEU A CA 1
ATOM 670 C C . LEU A 1 95 ? 21.231 0.420 -15.663 1.00 97.88 95 LEU A C 1
ATOM 672 O O . LEU A 1 95 ? 20.283 0.029 -16.341 1.00 97.88 95 LEU A O 1
ATOM 676 N N . ASN A 1 96 ? 21.270 1.669 -15.212 1.00 97.44 96 ASN A N 1
ATOM 677 C CA . ASN A 1 96 ? 20.235 2.667 -15.444 1.00 97.44 96 ASN A CA 1
ATOM 678 C C . ASN A 1 96 ? 20.272 3.235 -16.881 1.00 97.44 96 ASN A C 1
ATOM 680 O O . ASN A 1 96 ? 20.477 4.433 -17.122 1.00 97.44 96 ASN A O 1
ATOM 684 N N . ASP A 1 97 ? 20.098 2.353 -17.859 1.00 97.81 97 ASP A N 1
ATOM 685 C CA . ASP A 1 97 ? 19.929 2.652 -19.273 1.00 97.81 97 ASP A CA 1
ATOM 686 C C . ASP A 1 97 ? 18.903 1.712 -19.920 1.00 97.81 97 ASP A C 1
ATOM 688 O O . ASP A 1 97 ? 18.453 0.737 -19.325 1.00 97.81 97 ASP A O 1
ATOM 692 N N . ALA A 1 98 ? 18.500 2.020 -21.153 1.00 97.62 98 ALA A N 1
ATOM 693 C CA . ALA A 1 98 ? 17.417 1.313 -21.834 1.00 97.62 98 ALA A CA 1
ATOM 694 C C . ALA A 1 98 ? 17.674 -0.191 -22.058 1.00 97.62 98 ALA A C 1
ATOM 696 O O . ALA A 1 98 ? 16.710 -0.928 -22.236 1.00 97.62 98 ALA A O 1
ATOM 697 N N . THR A 1 99 ? 18.933 -0.640 -22.085 1.00 97.56 99 THR A N 1
ATOM 698 C CA . THR A 1 99 ? 19.303 -2.053 -22.294 1.00 97.56 99 THR A CA 1
ATOM 699 C C . THR A 1 99 ? 18.873 -2.905 -21.107 1.00 97.56 99 THR A C 1
ATOM 701 O O . THR A 1 99 ? 18.306 -3.976 -21.292 1.00 97.56 99 THR A O 1
ATOM 704 N N . CYS A 1 100 ? 19.069 -2.383 -19.897 1.00 98.12 100 CYS A N 1
ATOM 705 C CA . CYS A 1 100 ? 18.685 -3.027 -18.645 1.00 98.12 100 CYS A CA 1
ATOM 706 C C . CYS A 1 100 ? 17.377 -2.456 -18.086 1.00 98.12 100 CYS A C 1
ATOM 708 O O . CYS A 1 100 ? 17.172 -2.424 -16.876 1.00 98.12 100 CYS A O 1
ATOM 710 N N . ALA A 1 101 ? 16.503 -1.960 -18.970 1.00 97.31 101 ALA A N 1
ATOM 711 C CA . ALA A 1 101 ? 15.205 -1.392 -18.615 1.00 97.31 101 ALA A CA 1
ATOM 712 C C . ALA A 1 101 ? 15.264 -0.309 -17.523 1.00 97.31 101 ALA A C 1
ATOM 714 O O . ALA A 1 101 ? 14.386 -0.229 -16.668 1.00 97.31 101 ALA A O 1
ATOM 715 N N . TYR A 1 102 ? 16.301 0.529 -17.567 1.00 97.69 102 TYR A N 1
ATOM 716 C CA . TYR A 1 102 ? 16.590 1.539 -16.551 1.00 97.69 102 TYR A CA 1
ATOM 717 C C . TYR A 1 102 ? 16.725 0.918 -15.165 1.00 97.69 102 TYR A C 1
ATOM 719 O O . TYR A 1 102 ? 16.067 1.351 -14.219 1.00 97.69 102 TYR A O 1
ATOM 727 N N . ASP A 1 103 ? 17.587 -0.096 -15.091 1.00 97.62 103 ASP A N 1
ATOM 728 C CA . ASP A 1 103 ? 17.857 -0.873 -13.888 1.00 97.62 103 ASP A CA 1
ATOM 729 C C . ASP A 1 103 ? 16.611 -1.595 -13.355 1.00 97.62 103 ASP A C 1
ATOM 731 O O . ASP A 1 103 ? 16.248 -1.505 -12.188 1.00 97.62 103 ASP A O 1
ATOM 735 N N . GLY A 1 104 ? 15.842 -2.199 -14.267 1.00 96.69 104 GLY A N 1
ATOM 736 C CA . GLY A 1 104 ? 14.538 -2.789 -13.943 1.00 96.69 104 GLY A CA 1
ATOM 737 C C . GLY A 1 104 ? 13.546 -1.794 -13.321 1.00 96.69 104 GLY A C 1
ATOM 738 O O . GLY A 1 104 ? 12.588 -2.205 -12.672 1.00 96.69 104 GLY A O 1
ATOM 739 N N . GLY A 1 105 ? 13.772 -0.486 -13.499 1.00 96.19 105 GLY A N 1
ATOM 740 C CA . GLY A 1 105 ? 12.961 0.587 -12.932 1.00 96.19 105 GLY A CA 1
ATOM 741 C C . GLY A 1 105 ? 13.351 1.039 -11.519 1.00 96.19 105 GLY A C 1
ATOM 742 O O . GLY A 1 105 ? 12.691 1.945 -10.999 1.00 96.19 105 GLY A O 1
ATOM 743 N N . ASP A 1 106 ? 14.405 0.496 -10.907 1.00 96.75 106 ASP A N 1
ATOM 744 C CA . ASP A 1 106 ? 14.759 0.756 -9.500 1.00 96.75 106 ASP A CA 1
ATOM 745 C C . ASP A 1 106 ? 15.260 2.184 -9.248 1.00 96.75 106 ASP A C 1
ATOM 747 O O . ASP A 1 106 ? 15.061 2.778 -8.180 1.00 96.75 106 ASP A O 1
ATOM 751 N N . CYS A 1 107 ? 15.836 2.807 -10.275 1.00 96.56 107 CYS A N 1
ATOM 752 C CA . CYS A 1 107 ? 16.295 4.190 -10.214 1.00 96.56 107 CYS A CA 1
ATOM 753 C C . CYS A 1 107 ? 15.177 5.240 -10.306 1.00 96.56 107 CYS A C 1
ATOM 755 O O . CYS A 1 107 ? 15.445 6.431 -10.104 1.00 96.56 107 CYS A O 1
ATOM 757 N N . CYS A 1 108 ? 13.933 4.844 -10.583 1.00 95.75 108 CYS A N 1
ATOM 758 C CA . CYS A 1 108 ? 12.788 5.745 -10.702 1.00 95.75 108 CYS A CA 1
ATOM 759 C C . CYS A 1 108 ? 11.786 5.498 -9.564 1.00 95.75 108 CYS A C 1
ATOM 761 O O . CYS A 1 108 ? 11.328 4.383 -9.341 1.00 95.75 108 CYS A O 1
ATOM 763 N N . ALA A 1 109 ? 11.387 6.554 -8.847 1.00 93.75 109 ALA A N 1
ATOM 764 C CA . ALA A 1 109 ? 10.518 6.413 -7.672 1.00 93.75 109 ALA A CA 1
ATOM 765 C C . ALA A 1 109 ? 9.107 5.894 -8.002 1.00 93.75 109 ALA A C 1
ATOM 767 O O . ALA A 1 109 ? 8.421 5.381 -7.123 1.00 93.75 109 ALA A O 1
ATOM 768 N N . SER A 1 110 ? 8.653 6.083 -9.243 1.00 92.31 110 SER A N 1
ATOM 769 C CA . SER A 1 110 ? 7.344 5.638 -9.723 1.00 92.31 110 SER A CA 1
ATOM 770 C C . SER A 1 110 ? 7.291 4.155 -10.080 1.00 92.31 110 SER A C 1
ATOM 772 O O . SER A 1 110 ? 6.204 3.580 -10.040 1.00 92.31 110 SER A O 1
ATOM 774 N N . THR A 1 111 ? 8.427 3.554 -10.432 1.00 94.69 111 THR A N 1
ATOM 775 C CA . THR A 1 111 ? 8.513 2.173 -10.933 1.00 94.69 111 THR A CA 1
ATOM 776 C C . THR A 1 111 ? 9.269 1.242 -10.005 1.00 94.69 111 THR A C 1
ATOM 778 O O . THR A 1 111 ? 9.050 0.039 -10.090 1.00 94.69 111 THR A O 1
ATOM 781 N N . CYS A 1 112 ? 10.105 1.773 -9.109 1.00 95.75 112 CYS A N 1
ATOM 782 C CA . CYS A 1 112 ? 10.799 0.960 -8.125 1.00 95.75 112 CYS A CA 1
ATOM 783 C C . CYS A 1 112 ? 9.787 0.234 -7.233 1.00 95.75 112 CYS A C 1
ATOM 785 O O . CYS A 1 112 ? 8.940 0.859 -6.582 1.00 95.75 112 CYS A O 1
ATOM 787 N N . GLN A 1 113 ? 9.885 -1.090 -7.208 1.00 95.19 113 GLN A N 1
ATOM 788 C CA . GLN A 1 113 ? 9.133 -1.944 -6.303 1.00 95.19 113 GLN A CA 1
ATOM 789 C C . GLN A 1 113 ? 10.097 -2.522 -5.272 1.00 95.19 113 GLN A C 1
ATOM 791 O O . GLN A 1 113 ? 11.284 -2.667 -5.527 1.00 95.19 113 GLN A O 1
ATOM 796 N N . GLY A 1 114 ? 9.593 -2.835 -4.083 1.00 93.19 114 GLY A N 1
ATOM 797 C CA . GLY A 1 114 ? 10.406 -3.408 -3.018 1.00 93.19 114 GLY A CA 1
ATOM 798 C C . GLY A 1 114 ? 10.621 -2.493 -1.812 1.00 93.19 114 GLY A C 1
ATOM 799 O O . GLY A 1 114 ? 10.115 -1.372 -1.734 1.00 93.19 114 GLY A O 1
ATOM 800 N N . VAL A 1 115 ? 11.373 -2.988 -0.827 1.00 91.44 115 VAL A N 1
ATOM 801 C CA . VAL A 1 115 ? 11.648 -2.267 0.433 1.00 91.44 115 VAL A CA 1
ATOM 802 C C . VAL A 1 115 ? 12.878 -1.358 0.386 1.00 91.44 115 VAL A C 1
ATOM 804 O O . VAL A 1 115 ? 13.011 -0.496 1.254 1.00 91.44 115 VAL A O 1
ATOM 807 N N . ASN A 1 116 ? 13.762 -1.529 -0.601 1.00 91.50 116 ASN A N 1
ATOM 808 C CA . ASN A 1 116 ? 15.064 -0.852 -0.649 1.00 91.50 116 ASN A CA 1
ATOM 809 C C . ASN A 1 116 ? 15.137 0.311 -1.646 1.00 91.50 116 ASN A C 1
ATOM 811 O O . ASN A 1 116 ? 16.213 0.862 -1.853 1.00 91.50 116 ASN A O 1
ATOM 815 N N . CYS A 1 117 ? 13.997 0.741 -2.188 1.00 93.06 117 CYS A N 1
ATOM 816 C CA . CYS A 1 117 ? 13.934 1.786 -3.200 1.00 93.06 117 CYS A CA 1
ATOM 817 C C . CYS A 1 117 ? 14.674 3.076 -2.808 1.00 93.06 117 CYS A C 1
ATOM 819 O O . CYS A 1 117 ? 14.272 3.805 -1.893 1.00 93.06 117 CYS A O 1
ATOM 821 N N . GLY A 1 118 ? 15.716 3.392 -3.578 1.00 85.44 118 GLY A N 1
ATOM 822 C CA . GLY A 1 118 ? 16.474 4.639 -3.521 1.00 85.44 118 GLY A CA 1
ATOM 823 C C . GLY A 1 118 ? 17.965 4.466 -3.182 1.00 85.44 118 GLY A C 1
ATOM 824 O O . GLY A 1 118 ? 18.393 3.404 -2.742 1.00 85.44 118 GLY A O 1
ATOM 825 N N . PRO A 1 119 ? 18.782 5.529 -3.337 1.00 91.69 119 PRO A N 1
ATOM 826 C CA . PRO A 1 119 ? 18.426 6.857 -3.848 1.00 91.69 119 PRO A CA 1
ATOM 827 C C . PRO A 1 119 ? 18.054 6.835 -5.341 1.00 91.69 119 PRO A C 1
ATOM 829 O O . PRO A 1 119 ? 18.601 6.055 -6.104 1.00 91.69 119 PRO A O 1
ATOM 832 N N . PHE A 1 120 ? 17.127 7.699 -5.762 1.00 93.75 120 PHE A N 1
ATOM 833 C CA . PHE A 1 120 ? 16.622 7.724 -7.142 1.00 93.75 120 PHE A CA 1
ATOM 834 C C . PHE A 1 120 ? 17.497 8.591 -8.069 1.00 93.75 120 PHE A C 1
ATOM 836 O O . PHE A 1 120 ? 17.825 9.726 -7.717 1.00 93.75 120 PHE A O 1
ATOM 843 N N . ASP A 1 121 ? 17.802 8.089 -9.270 1.00 95.00 121 ASP A N 1
ATOM 844 C CA . ASP A 1 121 ? 18.475 8.797 -10.378 1.00 95.00 121 ASP A CA 1
ATOM 845 C C . ASP A 1 121 ? 17.754 8.493 -11.702 1.00 95.00 121 ASP A C 1
ATOM 847 O O . ASP A 1 121 ? 18.330 7.946 -12.631 1.00 95.00 121 ASP A O 1
ATOM 851 N N . CYS A 1 122 ? 16.452 8.761 -11.786 1.00 95.62 122 CYS A N 1
ATOM 852 C CA . CYS A 1 122 ? 15.628 8.287 -12.901 1.00 95.62 122 CYS A CA 1
ATOM 853 C C . CYS A 1 122 ? 16.122 8.778 -14.279 1.00 95.62 122 CYS A C 1
ATOM 855 O O . CYS A 1 122 ? 16.123 9.983 -14.551 1.00 95.62 122 CYS A O 1
ATOM 857 N N . ARG A 1 123 ? 16.492 7.843 -15.169 1.00 96.06 123 ARG A N 1
ATOM 858 C CA . ARG A 1 123 ? 16.898 8.133 -16.560 1.00 96.06 123 ARG A CA 1
ATOM 859 C C . ARG A 1 123 ? 15.905 7.646 -17.606 1.00 96.06 123 ARG A C 1
ATOM 861 O O . ARG A 1 123 ? 16.100 7.956 -18.783 1.00 96.06 123 ARG A O 1
ATOM 868 N N . ASP A 1 124 ? 14.845 6.956 -17.190 1.00 95.81 124 ASP A N 1
ATOM 869 C CA . ASP A 1 124 ? 13.764 6.554 -18.083 1.00 95.81 124 ASP A CA 1
ATOM 870 C C . ASP A 1 124 ? 13.028 7.798 -18.625 1.00 95.81 124 ASP A C 1
ATOM 872 O O . ASP A 1 124 ? 12.397 8.537 -17.862 1.00 95.81 124 ASP A O 1
ATOM 876 N N . PRO A 1 125 ? 13.069 8.072 -19.944 1.00 94.38 125 PRO A N 1
ATOM 877 C CA . PRO A 1 125 ? 12.359 9.193 -20.547 1.00 94.38 125 PRO A CA 1
ATOM 878 C C . PRO A 1 125 ? 10.831 9.109 -20.432 1.00 94.38 125 PRO A C 1
ATOM 880 O O . PRO A 1 125 ? 10.169 10.142 -20.598 1.00 94.38 125 PRO A O 1
ATOM 883 N N . ALA A 1 126 ? 10.262 7.918 -20.229 1.00 91.75 126 ALA A N 1
ATOM 884 C CA . ALA A 1 126 ? 8.840 7.732 -19.967 1.00 91.75 126 ALA A CA 1
ATOM 885 C C . ALA A 1 126 ? 8.488 8.224 -18.554 1.00 91.75 126 ALA A C 1
ATOM 887 O O . ALA A 1 126 ? 7.586 9.054 -18.409 1.00 91.75 126 ALA A O 1
ATOM 888 N N . GLU A 1 127 ? 9.277 7.834 -17.552 1.00 90.44 127 GLU A N 1
ATOM 889 C CA . GLU A 1 127 ? 9.037 8.158 -16.139 1.00 90.44 127 GLU A CA 1
ATOM 890 C C . GLU A 1 127 ? 9.506 9.563 -15.736 1.00 90.44 127 GLU A C 1
ATOM 892 O O . GLU A 1 127 ? 8.851 10.242 -14.940 1.00 90.44 127 GLU A O 1
ATOM 897 N N . ALA A 1 128 ? 10.566 10.091 -16.354 1.00 81.94 128 ALA A N 1
ATOM 898 C CA . ALA A 1 128 ? 11.043 11.453 -16.099 1.00 81.94 128 ALA A CA 1
ATOM 899 C C . ALA A 1 128 ? 9.952 12.516 -16.351 1.00 81.94 128 ALA A C 1
ATOM 901 O O . ALA A 1 128 ? 9.864 13.530 -15.656 1.00 81.94 128 ALA A O 1
ATOM 902 N N . ARG A 1 129 ? 9.049 12.261 -17.308 1.00 75.25 129 ARG A N 1
ATOM 903 C CA . ARG A 1 129 ? 7.906 13.146 -17.595 1.00 75.25 129 ARG A CA 1
ATOM 904 C C . ARG A 1 129 ? 6.857 13.130 -16.487 1.00 75.25 129 ARG A C 1
ATOM 906 O O . ARG A 1 129 ? 6.169 14.136 -16.296 1.00 75.25 129 ARG A O 1
ATOM 913 N N . HIS A 1 130 ? 6.720 12.014 -15.776 1.00 70.38 130 HIS A N 1
ATOM 914 C CA . HIS A 1 130 ? 5.788 11.883 -14.663 1.00 70.38 130 HIS A CA 1
ATOM 915 C C . HIS A 1 130 ? 6.274 12.662 -13.436 1.00 70.38 130 HIS A C 1
ATOM 917 O O . HIS A 1 130 ? 5.468 13.360 -12.814 1.00 70.38 130 HIS A O 1
ATOM 923 N N . HIS A 1 131 ? 7.581 12.665 -13.166 1.00 65.44 131 HIS A N 1
ATOM 924 C CA . HIS A 1 131 ? 8.172 13.482 -12.101 1.00 65.44 131 HIS A CA 1
ATOM 925 C C . HIS A 1 131 ? 8.023 14.991 -12.352 1.00 65.44 131 HIS A C 1
ATOM 927 O O . HIS A 1 131 ? 7.593 15.723 -11.457 1.00 65.44 131 HIS A O 1
ATOM 933 N N . ASP A 1 132 ? 8.289 15.466 -13.572 1.00 67.81 132 ASP A N 1
ATOM 934 C CA . ASP A 1 132 ? 8.115 16.885 -13.917 1.00 67.81 132 ASP A CA 1
ATOM 935 C C . ASP A 1 132 ? 6.652 17.336 -13.798 1.00 67.81 132 ASP A C 1
ATOM 937 O O . ASP A 1 132 ? 6.362 18.444 -13.334 1.00 67.81 132 ASP A O 1
ATOM 941 N N . ALA A 1 133 ? 5.709 16.473 -14.188 1.00 64.62 133 ALA A N 1
ATOM 942 C CA . ALA A 1 133 ? 4.284 16.751 -14.068 1.00 64.62 133 ALA A CA 1
ATOM 943 C C . ALA A 1 133 ? 3.833 16.806 -12.601 1.00 64.62 133 ALA A C 1
ATOM 945 O O . ALA A 1 133 ? 3.143 17.753 -12.220 1.00 64.62 133 ALA A O 1
ATOM 946 N N . GLN A 1 134 ? 4.258 15.851 -11.768 1.00 61.84 134 GLN A N 1
ATOM 947 C CA . GLN A 1 134 ? 3.935 15.834 -10.339 1.00 61.84 134 GLN A CA 1
ATOM 948 C C . GLN A 1 134 ? 4.529 17.044 -9.609 1.00 61.84 134 GLN A C 1
ATOM 950 O O . GLN A 1 134 ? 3.810 17.739 -8.889 1.00 61.84 134 GLN A O 1
ATOM 955 N N . HIS A 1 135 ? 5.796 17.389 -9.863 1.00 67.19 135 HIS A N 1
ATOM 956 C CA . HIS A 1 135 ? 6.397 18.600 -9.300 1.00 67.19 135 HIS A CA 1
ATOM 957 C C . HIS A 1 135 ? 5.693 19.877 -9.780 1.00 67.19 135 HIS A C 1
ATOM 959 O O . HIS A 1 135 ? 5.467 20.794 -8.986 1.00 67.19 135 HIS A O 1
ATOM 965 N N . ALA A 1 136 ? 5.269 19.938 -11.047 1.00 71.00 136 ALA A N 1
ATOM 966 C CA . ALA A 1 136 ? 4.502 21.067 -11.568 1.00 71.00 136 ALA A CA 1
ATOM 967 C C . ALA A 1 136 ? 3.100 21.183 -10.938 1.00 71.00 136 ALA A C 1
ATOM 969 O O . ALA A 1 136 ? 2.597 22.300 -10.760 1.00 71.00 136 ALA A O 1
ATOM 970 N N . GLU A 1 137 ? 2.452 20.067 -10.597 1.00 71.94 137 GLU A N 1
ATOM 971 C CA . GLU A 1 137 ? 1.178 20.062 -9.874 1.00 71.94 137 GLU A CA 1
ATOM 972 C C . GLU A 1 137 ? 1.347 20.480 -8.413 1.00 71.94 137 GLU A C 1
ATOM 974 O O . GLU A 1 137 ? 0.605 21.350 -7.945 1.00 71.94 137 GLU A O 1
ATOM 979 N N . ASP A 1 138 ? 2.354 19.957 -7.720 1.00 72.94 138 ASP A N 1
ATOM 980 C CA . ASP A 1 138 ? 2.682 20.337 -6.345 1.00 72.94 138 ASP A CA 1
ATOM 981 C C . ASP A 1 138 ? 3.029 21.824 -6.231 1.00 72.94 138 ASP A C 1
ATOM 983 O O . ASP A 1 138 ? 2.515 22.539 -5.360 1.00 72.94 138 ASP A O 1
ATOM 987 N N . ASP A 1 139 ? 3.831 22.345 -7.158 1.00 77.81 139 ASP A N 1
ATOM 988 C CA . ASP A 1 139 ? 4.143 23.769 -7.205 1.00 77.81 139 ASP A CA 1
ATOM 989 C C . ASP A 1 139 ? 2.916 24.608 -7.564 1.00 77.81 139 ASP A C 1
ATOM 991 O O . ASP A 1 139 ? 2.718 25.695 -7.008 1.00 77.81 139 ASP A O 1
ATOM 995 N N . ARG A 1 140 ? 2.019 24.103 -8.419 1.00 79.88 140 ARG A N 1
ATOM 996 C CA . ARG A 1 140 ? 0.727 24.746 -8.693 1.00 79.88 140 ARG A CA 1
ATOM 997 C C . ARG A 1 140 ? -0.161 24.777 -7.444 1.00 79.88 140 ARG A C 1
ATOM 999 O O . ARG A 1 140 ? -0.811 25.803 -7.209 1.00 79.88 140 ARG A O 1
ATOM 1006 N N . TRP A 1 141 ? -0.183 23.725 -6.623 1.00 70.06 141 TRP A N 1
ATOM 1007 C CA . TRP A 1 141 ? -0.894 23.700 -5.339 1.00 70.06 141 TRP A CA 1
ATOM 1008 C C . TRP A 1 141 ? -0.288 24.679 -4.333 1.00 70.06 141 TRP A C 1
ATOM 1010 O O . TRP A 1 141 ? -1.022 25.493 -3.760 1.00 70.06 141 TRP A O 1
ATOM 1020 N N . ARG A 1 142 ? 1.043 24.705 -4.189 1.00 69.50 142 ARG A N 1
ATOM 1021 C CA . ARG A 1 142 ? 1.749 25.692 -3.351 1.00 69.50 142 ARG A CA 1
ATOM 1022 C C . ARG A 1 142 ? 1.465 27.127 -3.797 1.00 69.50 142 ARG A C 1
ATOM 1024 O O . ARG A 1 142 ? 1.230 28.009 -2.967 1.00 69.50 142 ARG A O 1
ATOM 1031 N N . GLN A 1 143 ? 1.421 27.379 -5.104 1.00 66.12 143 GLN A N 1
ATOM 1032 C CA . GLN A 1 143 ? 1.117 28.703 -5.649 1.00 66.12 143 GLN A CA 1
ATOM 1033 C C . GLN A 1 143 ? -0.359 29.098 -5.490 1.00 66.12 143 GLN A C 1
ATOM 1035 O O . GLN A 1 143 ? -0.643 30.269 -5.217 1.00 66.12 143 GLN A O 1
ATOM 1040 N N . ARG A 1 144 ? -1.308 28.155 -5.594 1.00 65.12 144 ARG A N 1
ATOM 1041 C CA . ARG A 1 144 ? -2.731 28.405 -5.289 1.00 65.12 144 ARG A CA 1
ATOM 1042 C C . ARG A 1 144 ? -2.958 28.685 -3.803 1.00 65.12 144 ARG A C 1
ATOM 1044 O O . ARG A 1 144 ? -3.691 29.621 -3.486 1.00 65.12 144 ARG A O 1
ATOM 1051 N N . GLY A 1 145 ? -2.273 27.972 -2.908 1.00 56.88 145 GLY A N 1
ATOM 1052 C CA . GLY A 1 145 ? -2.313 28.223 -1.463 1.00 56.88 145 GLY A CA 1
ATOM 1053 C C . GLY A 1 145 ? -1.832 29.626 -1.068 1.00 56.88 145 GLY A C 1
ATOM 1054 O O . GLY A 1 145 ? -2.312 30.190 -0.089 1.00 56.88 145 GLY A O 1
ATOM 1055 N N . ARG A 1 146 ? -0.950 30.243 -1.869 1.00 57.50 146 ARG A N 1
ATOM 1056 C CA . ARG A 1 146 ? -0.449 31.613 -1.645 1.00 57.50 146 ARG A CA 1
ATOM 1057 C C . ARG A 1 146 ? -1.357 32.735 -2.156 1.00 57.50 146 ARG A C 1
ATOM 1059 O O . ARG A 1 146 ? -1.131 33.883 -1.784 1.00 57.50 146 ARG A O 1
ATOM 1066 N N . ARG A 1 147 ? -2.345 32.448 -3.014 1.00 58.34 147 ARG A N 1
ATOM 1067 C CA . ARG A 1 147 ? -3.253 33.466 -3.595 1.00 58.34 147 ARG A CA 1
ATOM 1068 C C . ARG A 1 147 ? -4.705 33.354 -3.118 1.00 58.34 147 ARG A C 1
ATOM 1070 O O . ARG A 1 147 ? -5.509 34.223 -3.444 1.00 58.34 147 ARG A O 1
ATOM 1077 N N . GLY A 1 148 ? -5.045 32.325 -2.341 1.00 52.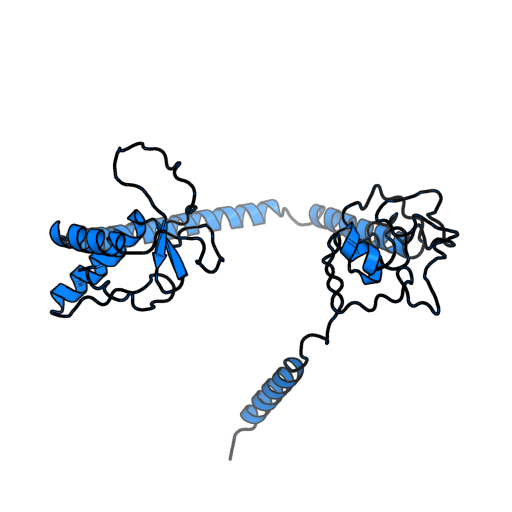50 148 GLY A N 1
ATOM 1078 C CA . GLY A 1 148 ? -6.328 32.232 -1.651 1.00 52.50 148 GLY A CA 1
ATOM 1079 C C . GLY A 1 148 ? -6.348 33.137 -0.421 1.00 52.50 148 GLY A C 1
ATOM 1080 O O . GLY A 1 148 ? -5.464 33.052 0.426 1.00 52.50 148 GLY A O 1
ATOM 1081 N N . VAL A 1 149 ? -7.352 34.007 -0.335 1.00 58.38 149 VAL A N 1
ATOM 1082 C CA . VAL A 1 149 ? -7.692 34.827 0.836 1.00 58.38 149 VAL A CA 1
ATOM 1083 C C . VAL A 1 149 ? -7.523 33.995 2.117 1.00 58.38 149 VAL A C 1
ATOM 1085 O O . VAL A 1 149 ? -8.246 33.024 2.305 1.00 58.38 149 VAL A O 1
ATOM 1088 N N . SER A 1 150 ? -6.502 34.329 2.915 1.00 56.62 150 SER A N 1
ATOM 1089 C CA . SER A 1 150 ? -6.144 33.766 4.229 1.00 56.62 150 SER A CA 1
ATOM 1090 C C . SER A 1 150 ? -6.921 32.508 4.656 1.00 56.62 150 SER A C 1
ATOM 1092 O O . SER A 1 150 ? -7.838 32.577 5.472 1.00 56.62 150 SER A O 1
ATOM 1094 N N . GLY A 1 151 ? -6.494 31.323 4.200 1.00 55.53 151 GLY A N 1
ATOM 1095 C CA . GLY A 1 151 ? -6.975 30.042 4.749 1.00 55.53 151 GLY A CA 1
ATOM 1096 C C . GLY A 1 151 ? -6.844 29.962 6.281 1.00 55.53 151 GLY A C 1
ATOM 1097 O O . GLY A 1 151 ? -7.644 29.307 6.943 1.00 55.53 151 GLY A O 1
ATOM 1098 N N . GLY A 1 152 ? -5.920 30.739 6.862 1.00 62.44 152 GLY A N 1
ATOM 1099 C CA . GLY A 1 152 ? -5.831 30.959 8.305 1.00 62.44 152 GLY A CA 1
ATOM 1100 C C . GLY A 1 152 ? -7.109 31.526 8.936 1.00 62.44 152 GLY A C 1
ATOM 1101 O O . GLY A 1 152 ? -7.458 31.113 10.033 1.00 62.44 152 GLY A O 1
ATOM 1102 N N . LEU A 1 153 ? -7.862 32.399 8.257 1.00 71.81 153 LEU A N 1
ATOM 1103 C CA . LEU A 1 153 ? -9.119 32.936 8.791 1.00 71.81 153 LEU A CA 1
ATOM 1104 C C . LEU A 1 153 ? -10.200 31.847 8.868 1.00 71.81 153 LEU A C 1
ATOM 1106 O O . LEU A 1 153 ? -10.903 31.746 9.870 1.00 71.81 153 LEU A O 1
ATOM 1110 N N . VAL A 1 154 ? -10.304 31.003 7.838 1.00 77.94 154 VAL A N 1
ATOM 1111 C CA . VAL A 1 154 ? -11.277 29.899 7.808 1.00 77.94 154 VAL A CA 1
ATOM 1112 C C . VAL A 1 154 ? -10.933 28.848 8.864 1.00 77.94 154 VAL A C 1
ATOM 1114 O O . VAL A 1 154 ? -11.817 28.423 9.602 1.00 77.94 154 VAL A O 1
ATOM 1117 N N . ILE A 1 155 ? -9.653 28.489 9.006 1.00 79.12 155 ILE A N 1
ATOM 1118 C CA . ILE A 1 155 ? -9.193 27.550 10.039 1.00 79.12 155 ILE A CA 1
ATOM 1119 C C . ILE A 1 155 ? -9.461 28.110 11.442 1.00 79.12 155 ILE A C 1
ATOM 1121 O O . ILE A 1 155 ? -9.989 27.392 12.286 1.00 79.12 155 ILE A O 1
ATOM 1125 N N . VAL A 1 156 ? -9.188 29.396 11.692 1.00 83.50 156 VAL A N 1
ATOM 1126 C CA . VAL A 1 156 ? -9.481 30.038 12.987 1.00 83.50 156 VAL A CA 1
ATOM 1127 C C . VAL A 1 156 ? -10.979 30.009 13.297 1.00 83.50 156 VAL A C 1
ATOM 1129 O O . VAL A 1 156 ? -11.355 29.708 14.429 1.00 83.50 156 VAL A O 1
ATOM 1132 N N . ILE A 1 157 ? -11.845 30.246 12.306 1.00 86.06 157 ILE A N 1
ATOM 1133 C CA . ILE A 1 157 ? -13.301 30.154 12.484 1.00 86.06 157 ILE A CA 1
ATOM 1134 C C . ILE A 1 157 ? -13.727 28.710 12.775 1.00 86.06 157 ILE A C 1
ATOM 1136 O O . ILE A 1 157 ? -14.493 28.488 13.710 1.00 86.06 157 ILE A O 1
ATOM 1140 N N . ILE A 1 158 ? -13.215 27.720 12.037 1.00 87.12 158 ILE A N 1
ATOM 1141 C CA . ILE A 1 158 ? -13.540 26.302 12.264 1.00 87.12 158 ILE A CA 1
ATOM 1142 C C . ILE A 1 158 ? -13.092 25.859 13.661 1.00 87.12 158 ILE A C 1
ATOM 1144 O O . ILE A 1 158 ? -13.865 25.215 14.367 1.00 87.12 158 ILE A O 1
ATOM 1148 N N . LEU A 1 159 ? -11.891 26.242 14.100 1.00 90.06 159 LEU A N 1
ATOM 1149 C CA . LEU A 1 159 ? -11.387 25.919 15.437 1.00 90.06 159 LEU A CA 1
ATOM 1150 C C . LEU A 1 159 ? -12.194 26.624 16.537 1.00 90.06 159 LEU A C 1
ATOM 1152 O O . LEU A 1 159 ? -12.515 26.010 17.555 1.00 90.06 159 LEU A O 1
ATOM 1156 N N . ALA A 1 160 ? -12.587 27.884 16.337 1.00 92.44 160 ALA A N 1
ATOM 1157 C CA . ALA A 1 160 ? -13.428 28.615 17.285 1.00 92.44 160 ALA A CA 1
ATOM 1158 C C . ALA A 1 160 ? -14.836 28.003 17.396 1.00 92.44 160 ALA A C 1
ATOM 1160 O O . ALA A 1 160 ? -15.351 27.808 18.497 1.00 92.44 160 ALA A O 1
ATOM 1161 N N . VAL A 1 161 ? -15.450 27.631 16.269 1.00 93.50 161 VAL A N 1
ATOM 1162 C CA . VAL A 1 161 ? -16.760 26.963 16.260 1.00 93.50 161 VAL A CA 1
ATOM 1163 C C . VAL A 1 161 ? -16.646 25.560 16.858 1.00 93.50 161 VAL A C 1
ATOM 1165 O O . VAL A 1 161 ? -17.454 25.190 17.706 1.00 93.50 161 VAL A O 1
ATOM 1168 N N . GLY A 1 162 ? -15.621 24.792 16.487 1.00 92.19 162 GLY A N 1
ATOM 1169 C CA . GLY A 1 162 ? -15.388 23.441 16.996 1.00 92.19 162 GLY A CA 1
ATOM 1170 C C . GLY A 1 162 ? -15.131 23.405 18.503 1.00 92.19 162 GLY A C 1
ATOM 1171 O O . GLY A 1 162 ? -15.680 22.549 19.201 1.00 92.19 162 GLY A O 1
ATOM 1172 N N . THR A 1 163 ? -14.370 24.364 19.039 1.00 91.44 163 THR A N 1
ATOM 1173 C CA . THR A 1 163 ? -14.155 24.496 20.491 1.00 91.44 163 THR A CA 1
ATOM 1174 C C . THR A 1 163 ? -15.435 24.910 21.213 1.00 91.44 163 THR A C 1
ATOM 1176 O O . THR A 1 163 ? -15.761 24.315 22.241 1.00 91.44 163 THR A O 1
ATOM 1179 N N . ALA A 1 164 ? -16.219 25.842 20.658 1.00 92.06 164 ALA A N 1
ATOM 1180 C CA . ALA A 1 164 ? -17.509 26.240 21.223 1.00 92.06 164 ALA A CA 1
ATOM 1181 C C . ALA A 1 164 ? -18.517 25.075 21.249 1.00 92.06 164 ALA A C 1
ATOM 1183 O O . ALA A 1 164 ? -19.135 24.815 22.283 1.00 92.06 164 ALA A O 1
ATOM 1184 N N . VAL A 1 165 ? -18.633 24.322 20.150 1.00 91.44 165 VAL A N 1
ATOM 1185 C CA . VAL A 1 165 ? -19.478 23.120 20.063 1.00 91.44 165 VAL A CA 1
ATOM 1186 C C . VAL A 1 165 ? -18.992 22.047 21.035 1.00 91.44 165 VAL A C 1
ATOM 1188 O O . VAL A 1 165 ? -19.805 21.467 21.751 1.00 91.44 165 VAL A O 1
ATOM 1191 N N . SER A 1 166 ? -17.681 21.818 21.138 1.00 87.44 166 SER A N 1
ATOM 1192 C CA . SER A 1 166 ? -17.106 20.853 22.085 1.00 87.44 166 SER A CA 1
ATOM 1193 C C . SER A 1 166 ? -17.385 21.234 23.539 1.00 87.44 166 SER A C 1
ATOM 1195 O O . SER A 1 166 ? -17.792 20.380 24.326 1.00 87.44 166 SER A O 1
ATOM 1197 N N . CYS A 1 167 ? -17.230 22.510 23.904 1.00 86.94 167 CYS A N 1
ATOM 1198 C CA . CYS A 1 167 ? -17.596 23.017 25.227 1.00 86.94 167 CYS A CA 1
ATOM 1199 C C . CYS A 1 167 ? -19.093 22.842 25.502 1.00 86.94 167 CYS A C 1
ATOM 1201 O O . CYS A 1 167 ? -19.466 22.351 26.567 1.00 86.94 167 CYS A O 1
ATOM 1203 N N . TRP A 1 168 ? -19.951 23.172 24.535 1.00 88.94 168 TRP A N 1
ATOM 1204 C CA . TRP A 1 168 ? -21.397 23.002 24.665 1.00 88.94 168 TRP A CA 1
ATOM 1205 C C . TRP A 1 168 ? -21.797 21.530 24.834 1.00 88.94 168 TRP A C 1
ATOM 1207 O O . TRP A 1 168 ? -22.581 21.198 25.723 1.00 88.94 168 TRP A O 1
ATOM 1217 N N . LEU A 1 169 ? -21.214 20.624 24.044 1.00 85.62 169 LEU A N 1
ATOM 1218 C CA . LEU A 1 169 ? -21.444 19.183 24.154 1.00 85.62 169 LEU A CA 1
ATOM 1219 C C . LEU A 1 169 ? -20.932 18.623 25.483 1.00 85.62 169 LEU A C 1
ATOM 1221 O O . LEU A 1 169 ? -21.639 17.830 26.103 1.00 85.62 169 LEU A O 1
ATOM 1225 N N . ARG A 1 170 ? -19.748 19.047 25.952 1.00 83.62 170 ARG A N 1
ATOM 1226 C CA . ARG A 1 170 ? -19.207 18.661 27.267 1.00 83.62 170 ARG A CA 1
ATOM 1227 C C . ARG A 1 170 ? -20.098 19.151 28.401 1.00 83.62 170 ARG A C 1
ATOM 1229 O O . ARG A 1 170 ? -20.390 18.364 29.291 1.00 83.62 170 ARG A O 1
ATOM 1236 N N . HIS A 1 171 ? -20.594 20.385 28.335 1.00 83.00 171 HIS A N 1
ATOM 1237 C CA . HIS A 1 171 ? -21.524 20.922 29.329 1.00 83.00 171 HIS A CA 1
ATOM 1238 C C . HIS A 1 171 ? -22.866 20.172 29.319 1.00 83.00 171 HIS A C 1
ATOM 1240 O O . HIS A 1 171 ? -23.382 19.769 30.358 1.00 83.00 171 HIS A O 1
ATOM 1246 N N . LYS A 1 172 ? -23.413 19.883 28.134 1.00 80.31 172 LYS A N 1
ATOM 1247 C CA . LYS A 1 172 ? -24.643 19.092 28.004 1.00 80.31 172 LYS A CA 1
ATOM 1248 C C . LYS A 1 172 ? -24.452 17.653 28.500 1.00 80.31 172 LYS A C 1
ATOM 1250 O O . LYS A 1 172 ? -25.350 17.104 29.137 1.00 80.31 172 LYS A O 1
ATOM 1255 N N . ARG A 1 173 ? -23.282 17.047 28.252 1.00 80.62 173 ARG A N 1
ATOM 1256 C CA . ARG A 1 173 ? -22.896 15.741 28.808 1.00 80.62 173 ARG A CA 1
ATOM 1257 C C . ARG A 1 173 ? -22.706 15.799 30.317 1.00 80.62 173 ARG A C 1
ATOM 1259 O O . ARG A 1 173 ? -23.185 14.884 30.963 1.00 80.62 173 ARG A O 1
ATOM 1266 N N . SER A 1 174 ? -22.080 16.832 30.884 1.00 77.19 174 SER A N 1
ATOM 1267 C CA . SER A 1 174 ? -21.879 16.934 32.335 1.00 77.19 174 SER A CA 1
ATOM 1268 C C . SER A 1 174 ? -23.207 17.070 33.070 1.00 77.19 174 SER A C 1
ATOM 1270 O O . SER A 1 174 ? -23.416 16.389 34.062 1.00 77.19 174 SER A O 1
ATOM 1272 N N . VAL A 1 175 ? -24.151 17.858 32.543 1.00 76.62 175 VAL A N 1
ATOM 1273 C CA . VAL A 1 175 ? -25.504 17.963 33.114 1.00 76.62 175 VAL A CA 1
ATOM 1274 C C . VAL A 1 175 ? -26.257 16.632 33.005 1.00 76.62 175 VAL A C 1
ATOM 1276 O O . VAL A 1 175 ? -26.905 16.205 33.957 1.00 76.62 175 VAL A O 1
ATOM 1279 N N . ARG A 1 176 ? -26.148 15.933 31.866 1.00 76.50 176 ARG A N 1
ATOM 1280 C CA . ARG A 1 176 ? -26.796 14.625 31.675 1.00 76.50 176 ARG A CA 1
ATOM 1281 C C . ARG A 1 176 ? -26.156 13.525 32.528 1.00 76.50 176 ARG A C 1
ATOM 1283 O O . ARG A 1 176 ? -26.876 12.685 33.052 1.00 76.50 176 ARG A O 1
ATOM 1290 N N . LEU A 1 177 ? -24.834 13.533 32.673 1.00 68.75 177 LEU A N 1
ATOM 1291 C CA . LEU A 1 177 ? -24.090 12.600 33.515 1.00 68.75 177 LEU A CA 1
ATOM 1292 C C . LEU A 1 177 ? -24.334 12.874 34.989 1.00 68.75 177 LEU A C 1
ATOM 1294 O O . LEU A 1 177 ? -24.443 11.910 35.720 1.00 68.75 177 LEU A O 1
ATOM 1298 N N . GLU A 1 178 ? -24.488 14.124 35.424 1.00 72.12 178 GLU A N 1
ATOM 1299 C CA . GLU A 1 178 ? -24.844 14.415 36.815 1.00 72.12 178 GLU A CA 1
ATOM 1300 C C . GLU A 1 178 ? -26.285 13.984 37.111 1.00 72.12 178 GLU A C 1
ATOM 1302 O O . GLU A 1 178 ? -26.541 13.378 38.144 1.00 72.12 178 GLU A O 1
ATOM 1307 N N . ALA A 1 179 ? -27.216 14.164 36.167 1.00 68.94 179 ALA A N 1
ATOM 1308 C CA . ALA A 1 179 ? -28.569 13.616 36.286 1.00 68.94 179 ALA A CA 1
ATOM 1309 C C . ALA A 1 179 ? -28.573 12.073 36.355 1.00 68.94 179 ALA A C 1
ATOM 1311 O O . ALA A 1 179 ? -29.276 11.493 37.180 1.00 68.94 179 ALA A O 1
ATOM 1312 N N . ILE A 1 180 ? -27.756 11.399 35.536 1.00 63.69 180 ILE A N 1
ATOM 1313 C CA . ILE A 1 180 ? -27.592 9.936 35.573 1.00 63.69 180 ILE A CA 1
ATOM 1314 C C . ILE A 1 180 ? -26.856 9.494 36.844 1.00 63.69 180 ILE A C 1
ATOM 1316 O O . ILE A 1 180 ? -27.255 8.517 37.462 1.00 63.69 180 ILE A O 1
ATOM 1320 N N . ARG A 1 181 ? -25.809 10.204 37.270 1.00 66.44 181 ARG A N 1
ATOM 1321 C CA . ARG A 1 181 ? -25.036 9.924 38.484 1.00 66.44 181 ARG A CA 1
ATOM 1322 C C . ARG A 1 181 ? -25.912 10.068 39.712 1.00 66.44 181 ARG A C 1
ATOM 1324 O O . ARG A 1 181 ? -25.819 9.220 40.581 1.00 66.44 181 ARG A O 1
ATOM 1331 N N . MET A 1 182 ? -26.782 11.072 39.771 1.00 60.88 182 MET A N 1
ATOM 1332 C CA . MET A 1 182 ? -27.772 11.204 40.841 1.00 60.88 182 MET A CA 1
ATOM 1333 C C . MET A 1 182 ? -28.786 10.051 40.796 1.00 60.88 182 MET A C 1
ATOM 1335 O O . MET A 1 182 ? -29.064 9.464 41.834 1.00 60.88 182 MET A O 1
ATOM 1339 N N . ALA A 1 183 ? -29.225 9.620 39.607 1.00 60.06 183 ALA A N 1
ATOM 1340 C CA . ALA A 1 183 ? -30.080 8.437 39.455 1.00 60.06 183 ALA A CA 1
ATOM 1341 C C . ALA A 1 183 ? -29.375 7.091 39.760 1.00 60.06 183 ALA A C 1
ATOM 1343 O O . ALA A 1 183 ? -30.033 6.108 40.090 1.00 60.06 183 ALA A O 1
ATOM 1344 N N . ILE A 1 184 ? -28.044 7.008 39.641 1.00 55.41 184 ILE A N 1
ATOM 1345 C CA . ILE A 1 184 ? -27.239 5.820 39.984 1.00 55.41 184 ILE A CA 1
ATOM 1346 C C . ILE A 1 184 ? -26.808 5.849 41.456 1.00 55.41 184 ILE A C 1
ATOM 1348 O O . ILE A 1 184 ? -26.753 4.802 42.086 1.00 55.41 184 ILE A O 1
ATOM 1352 N N . LYS A 1 185 ? -26.555 7.026 42.038 1.0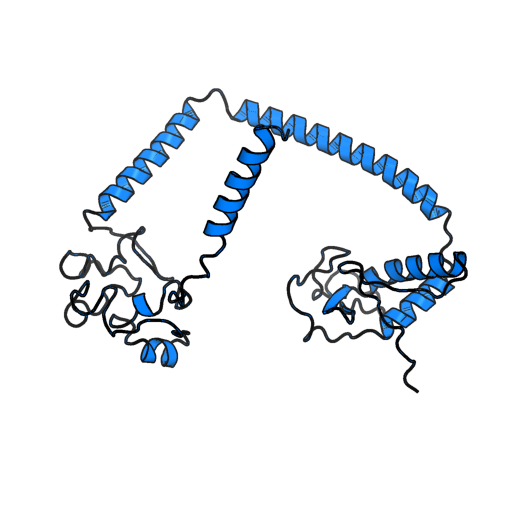0 49.81 185 LYS A N 1
ATOM 1353 C CA . LYS A 1 185 ? -26.193 7.199 43.454 1.00 49.81 185 LYS A CA 1
ATOM 1354 C C . LYS A 1 185 ? -27.323 6.769 44.397 1.00 49.81 185 LYS A C 1
ATOM 1356 O O . LYS A 1 185 ? -27.056 6.451 45.548 1.00 49.81 185 LYS A O 1
ATOM 1361 N N . GLU A 1 186 ? -28.555 6.706 43.895 1.00 46.72 186 GLU A N 1
ATOM 1362 C CA . GLU A 1 186 ? -29.713 6.134 44.595 1.00 46.72 186 GLU A CA 1
ATOM 1363 C C . GLU A 1 186 ? -29.939 4.639 44.317 1.00 46.72 186 GLU A C 1
ATOM 1365 O O . GLU A 1 186 ? -30.869 4.053 44.868 1.00 46.72 186 GLU A O 1
ATOM 1370 N N . ARG A 1 187 ? -29.100 3.988 43.499 1.00 53.69 187 ARG A N 1
ATOM 1371 C CA . ARG A 1 187 ? -29.093 2.529 43.350 1.00 53.69 187 ARG A CA 1
ATOM 1372 C C . ARG A 1 187 ? -28.016 1.947 44.266 1.00 53.69 187 ARG A C 1
ATOM 1374 O O . ARG A 1 187 ? -26.871 1.838 43.831 1.00 53.69 187 ARG A O 1
ATOM 1381 N N . PRO A 1 188 ? -28.338 1.570 45.519 1.00 54.28 188 PRO A N 1
ATOM 1382 C CA . PRO A 1 188 ? -27.426 0.761 46.308 1.00 54.28 188 PRO A CA 1
ATOM 1383 C C . PRO A 1 188 ? -27.259 -0.568 45.571 1.00 54.28 188 PRO A C 1
ATOM 1385 O O . PRO A 1 188 ? -28.183 -1.379 45.504 1.00 54.28 188 PRO A O 1
ATOM 1388 N N . VAL A 1 189 ? -26.105 -0.747 44.939 1.00 59.12 189 VAL A N 1
ATOM 1389 C CA . VAL A 1 189 ? -25.593 -2.078 44.626 1.00 59.12 189 VAL A CA 1
ATOM 1390 C C . VAL A 1 189 ? -25.124 -2.612 45.972 1.00 59.12 189 VAL A C 1
ATOM 1392 O O . VAL A 1 189 ? -24.292 -1.973 46.617 1.00 59.12 189 VAL A O 1
ATOM 1395 N N . GLY A 1 190 ? -25.745 -3.683 46.463 1.00 67.19 190 GLY A N 1
ATOM 1396 C CA . GLY A 1 190 ? -25.355 -4.244 47.753 1.00 67.19 190 GLY A CA 1
ATOM 1397 C C . GLY A 1 190 ? -23.956 -4.844 47.646 1.00 67.19 190 GLY A C 1
ATOM 1398 O O . GLY A 1 190 ? -23.606 -5.389 46.601 1.00 67.19 190 GLY A O 1
ATOM 1399 N N . ASP A 1 191 ? -23.167 -4.809 48.721 1.00 68.44 191 ASP A N 1
ATOM 1400 C CA . ASP A 1 191 ? -21.831 -5.431 48.746 1.00 68.44 191 ASP A CA 1
ATOM 1401 C C . ASP A 1 191 ? -21.869 -6.921 48.325 1.00 68.44 191 ASP A C 1
ATOM 1403 O O . ASP A 1 191 ? -20.910 -7.443 47.756 1.00 68.44 191 ASP A O 1
ATOM 1407 N N . GLY A 1 192 ? -23.011 -7.594 48.528 1.00 70.69 192 GLY A N 1
ATOM 1408 C CA . GLY A 1 192 ? -23.256 -8.966 48.071 1.00 70.69 192 GLY A CA 1
ATOM 1409 C C . GLY A 1 192 ? -23.339 -9.136 46.547 1.00 70.69 192 GLY A C 1
ATOM 1410 O O . GLY A 1 192 ? -22.878 -10.155 46.036 1.00 70.69 192 GLY A O 1
ATOM 1411 N N . ASP A 1 193 ? -23.847 -8.143 45.811 1.00 71.75 193 ASP A N 1
ATOM 1412 C CA . ASP A 1 193 ? -23.962 -8.202 44.344 1.00 71.75 193 ASP A CA 1
ATOM 1413 C C . ASP A 1 193 ? -22.573 -8.121 43.687 1.00 71.75 193 ASP A C 1
ATOM 1415 O O . ASP A 1 193 ? -22.285 -8.803 42.703 1.00 71.75 193 ASP A O 1
ATOM 1419 N N . ILE A 1 194 ? -21.677 -7.316 44.271 1.00 69.06 194 ILE A N 1
ATOM 1420 C CA . ILE A 1 194 ? -20.286 -7.179 43.818 1.00 69.06 194 ILE A CA 1
ATOM 1421 C C . ILE A 1 194 ? -19.510 -8.475 44.078 1.00 69.06 194 ILE A C 1
ATOM 1423 O O . ILE A 1 194 ? -18.748 -8.912 43.215 1.00 69.06 194 ILE A O 1
ATOM 1427 N N . ALA A 1 195 ? -19.715 -9.109 45.237 1.00 74.31 195 ALA A N 1
ATOM 1428 C CA . ALA A 1 195 ? -19.074 -10.380 45.569 1.00 74.31 195 ALA A CA 1
ATOM 1429 C C . ALA A 1 195 ? -19.520 -11.517 44.632 1.00 74.31 195 ALA A C 1
ATOM 1431 O O . ALA A 1 195 ? -18.676 -12.276 44.155 1.00 74.31 195 ALA A O 1
ATOM 1432 N N . ALA A 1 196 ? -20.817 -11.594 44.311 1.00 75.06 196 ALA A N 1
ATOM 1433 C CA . ALA A 1 196 ? -21.342 -12.566 43.351 1.00 75.06 196 ALA A CA 1
ATOM 1434 C C . ALA A 1 196 ? -20.744 -12.357 41.948 1.00 75.06 196 ALA A C 1
ATOM 1436 O O . ALA A 1 196 ? -20.244 -13.302 41.338 1.00 75.06 196 ALA A O 1
ATOM 1437 N N . ALA A 1 197 ? -20.699 -11.109 41.468 1.00 73.31 197 ALA A N 1
ATOM 1438 C CA . ALA A 1 197 ? -20.084 -10.785 40.181 1.00 73.31 197 ALA A CA 1
ATOM 1439 C C . ALA A 1 197 ? -18.575 -11.094 40.154 1.00 73.31 197 ALA A C 1
ATOM 1441 O O . ALA A 1 197 ? -18.061 -11.586 39.150 1.00 73.31 197 ALA A O 1
ATOM 1442 N N . ALA A 1 198 ? -17.855 -10.838 41.250 1.00 75.56 198 ALA A N 1
ATOM 1443 C CA . ALA A 1 198 ? -16.436 -11.167 41.363 1.00 75.56 198 ALA A CA 1
ATOM 1444 C C . ALA A 1 198 ? -16.184 -12.683 41.323 1.00 75.56 198 ALA A C 1
ATOM 1446 O O . ALA A 1 198 ? -15.254 -13.110 40.641 1.00 75.56 198 ALA A O 1
ATOM 1447 N N . ALA A 1 199 ? -17.022 -13.481 41.993 1.00 80.19 199 ALA A N 1
ATOM 1448 C CA . ALA A 1 199 ? -16.931 -14.940 41.967 1.00 80.19 199 ALA A CA 1
ATOM 1449 C C . ALA A 1 199 ? -17.123 -15.498 40.548 1.00 80.19 199 ALA A C 1
ATOM 1451 O O . ALA A 1 199 ? -16.351 -16.349 40.125 1.00 80.19 199 ALA A O 1
ATOM 1452 N N . MET A 1 200 ? -18.079 -14.965 39.781 1.00 74.31 200 MET A N 1
ATOM 1453 C CA . MET A 1 200 ? -18.290 -15.380 38.388 1.00 74.31 200 MET A CA 1
ATOM 1454 C C . MET A 1 200 ? -17.143 -14.968 37.464 1.00 74.31 200 MET A C 1
ATOM 1456 O O . MET A 1 200 ? -16.732 -15.736 36.605 1.00 74.31 200 MET A O 1
ATOM 1460 N N . VAL A 1 201 ? -16.592 -13.761 37.626 1.00 77.19 201 VAL A N 1
ATOM 1461 C CA . VAL A 1 201 ? -15.429 -13.351 36.821 1.00 77.19 201 VAL A CA 1
ATOM 1462 C C . VAL A 1 201 ? -14.216 -14.239 37.114 1.00 77.19 201 VAL A C 1
ATOM 1464 O O . VAL A 1 201 ? -13.429 -14.500 36.211 1.00 77.19 201 VAL A O 1
ATOM 1467 N N . ALA A 1 202 ? -14.085 -14.749 38.341 1.00 79.94 202 ALA A N 1
ATOM 1468 C CA . ALA A 1 202 ? -13.004 -15.655 38.714 1.00 79.94 202 ALA A CA 1
ATOM 1469 C C . ALA A 1 202 ? -13.096 -17.049 38.061 1.00 79.94 202 ALA A C 1
ATOM 1471 O O . ALA A 1 202 ? -12.077 -17.729 37.994 1.00 79.94 202 ALA A O 1
ATOM 1472 N N . THR A 1 203 ? -14.267 -17.476 37.568 1.00 79.06 203 THR A N 1
ATOM 1473 C CA . THR A 1 203 ? -14.427 -18.770 36.870 1.00 79.06 203 THR A CA 1
ATOM 1474 C C . THR A 1 203 ? -14.150 -18.688 35.368 1.00 79.06 203 THR A C 1
ATOM 1476 O O . THR A 1 203 ? -14.225 -19.696 34.672 1.00 79.06 203 THR A O 1
ATOM 1479 N N . LEU A 1 204 ? -13.903 -17.492 34.833 1.00 79.25 204 LEU A N 1
ATOM 1480 C CA . LEU A 1 204 ? -13.668 -17.291 33.407 1.00 79.25 204 LEU A CA 1
ATOM 1481 C C . LEU A 1 204 ? -12.209 -17.570 33.031 1.00 79.25 204 LEU A C 1
ATOM 1483 O O . LEU A 1 204 ? -11.298 -17.419 33.845 1.00 79.25 204 LEU A O 1
ATOM 1487 N N . SER A 1 205 ? -11.991 -17.955 31.770 1.00 75.19 205 SER A N 1
ATOM 1488 C CA . SER A 1 205 ? -10.650 -18.257 31.273 1.00 75.19 205 SER A CA 1
ATOM 1489 C C . SER A 1 205 ? -9.755 -17.018 31.306 1.00 75.19 205 SER A C 1
ATOM 1491 O O . SER A 1 205 ? -10.137 -15.939 30.844 1.00 75.19 205 SER A O 1
ATOM 1493 N N . ARG A 1 206 ? -8.540 -17.209 31.821 1.00 75.06 206 ARG A N 1
ATOM 1494 C CA . ARG A 1 206 ? -7.427 -16.250 31.748 1.00 75.06 206 ARG A CA 1
ATOM 1495 C C . ARG A 1 206 ? -6.499 -16.523 30.567 1.00 75.06 206 ARG A C 1
ATOM 1497 O O . ARG A 1 206 ? -5.546 -15.784 30.349 1.00 75.06 206 ARG A O 1
ATOM 1504 N N . ASP A 1 207 ? -6.748 -17.605 29.833 1.00 70.38 207 ASP A N 1
ATOM 1505 C CA . ASP A 1 207 ? -5.956 -17.946 28.665 1.00 70.38 207 ASP A CA 1
ATOM 1506 C C . ASP A 1 207 ? -6.400 -17.089 27.474 1.00 70.38 207 ASP A C 1
ATOM 1508 O O . ASP A 1 207 ? -7.476 -17.288 26.905 1.00 70.38 207 ASP A O 1
ATOM 1512 N N . VAL A 1 208 ? -5.568 -16.104 27.137 1.00 63.78 208 VAL A N 1
ATOM 1513 C CA . VAL A 1 208 ? -5.797 -15.165 26.030 1.00 63.78 208 VAL A CA 1
ATOM 1514 C C . VAL A 1 208 ? -5.307 -15.729 24.692 1.00 63.78 208 VAL A C 1
ATOM 1516 O O . VAL A 1 208 ? -5.601 -15.160 23.645 1.00 63.78 208 VAL A O 1
ATOM 1519 N N . SER A 1 209 ? -4.621 -16.880 24.689 1.00 60.75 209 SER A N 1
ATOM 1520 C CA . SER A 1 209 ? -4.027 -17.458 23.474 1.00 60.75 209 SER A CA 1
ATOM 1521 C C . SER A 1 209 ? -5.051 -17.927 22.430 1.00 60.75 209 SER A C 1
ATOM 1523 O O . SER A 1 209 ? -4.708 -18.066 21.259 1.00 60.75 209 SER A O 1
ATOM 1525 N N . GLY A 1 210 ? -6.309 -18.137 22.836 1.00 56.28 210 GLY A N 1
ATOM 1526 C CA . GLY A 1 210 ? -7.418 -18.527 21.958 1.00 56.28 210 GLY A CA 1
ATOM 1527 C C . GLY A 1 210 ? -8.395 -17.401 21.602 1.00 56.28 210 GLY A C 1
ATOM 1528 O O . GLY A 1 210 ? -9.411 -17.676 20.964 1.00 56.28 210 GLY A O 1
ATOM 1529 N N . ALA A 1 211 ? -8.149 -16.160 22.035 1.00 60.22 211 ALA A N 1
ATOM 1530 C CA . ALA A 1 211 ? -8.993 -15.035 21.643 1.00 60.22 211 ALA A CA 1
ATOM 1531 C C . ALA A 1 211 ? -8.738 -14.706 20.163 1.00 60.22 211 ALA A C 1
ATOM 1533 O O . ALA A 1 211 ? -7.605 -14.419 19.778 1.00 60.22 211 ALA A O 1
ATOM 1534 N N . GLU A 1 212 ? -9.780 -14.758 19.324 1.00 56.88 212 GLU A N 1
ATOM 1535 C CA . GLU A 1 212 ? -9.692 -14.266 17.948 1.00 56.88 212 GLU A CA 1
ATOM 1536 C C . GLU A 1 212 ? -9.365 -12.769 17.995 1.00 56.88 212 GLU A C 1
ATOM 1538 O O . GLU A 1 212 ? -10.189 -11.929 18.359 1.00 56.88 212 GLU A O 1
ATOM 1543 N N . PHE A 1 213 ? -8.104 -12.471 17.688 1.00 54.22 213 PHE A N 1
ATOM 1544 C CA . PHE A 1 213 ? -7.521 -11.144 17.601 1.00 54.22 213 PHE A CA 1
ATOM 1545 C C . PHE A 1 213 ? -8.408 -10.199 16.787 1.00 54.22 213 PHE A C 1
ATOM 1547 O O . PHE A 1 213 ? -8.621 -10.405 15.592 1.00 54.22 213 PHE A O 1
ATOM 1554 N N . SER A 1 214 ? -8.788 -9.075 17.392 1.00 49.47 214 SER A N 1
ATOM 1555 C CA . SER A 1 214 ? -8.768 -7.830 16.622 1.00 49.47 214 SER A CA 1
ATOM 1556 C C . SER A 1 214 ? -8.377 -6.591 17.412 1.00 49.47 214 SER A C 1
ATOM 1558 O O . SER A 1 214 ? -8.039 -5.602 16.777 1.00 49.47 214 SER A O 1
ATOM 1560 N N . GLU A 1 215 ? -8.356 -6.593 18.746 1.00 58.19 215 GLU A N 1
ATOM 1561 C CA . GLU A 1 215 ? -7.914 -5.415 19.501 1.00 58.19 215 GLU A CA 1
ATOM 1562 C C . GLU A 1 215 ? -7.212 -5.871 20.789 1.00 58.19 215 GLU A C 1
ATOM 1564 O O . GLU A 1 215 ? -7.851 -6.430 21.677 1.00 58.19 215 GLU A O 1
ATOM 1569 N N . GLU A 1 216 ? -5.907 -5.609 20.932 1.00 78.19 216 GLU A N 1
ATOM 1570 C CA . GLU A 1 216 ? -5.129 -5.796 22.179 1.00 78.19 216 GLU A CA 1
ATOM 1571 C C . GLU A 1 216 ? -5.598 -4.855 23.312 1.00 78.19 216 GLU A C 1
ATOM 1573 O O . GLU A 1 216 ? -4.904 -4.628 24.298 1.00 78.19 216 GLU A O 1
ATOM 1578 N N . VAL A 1 217 ? -6.793 -4.283 23.178 1.00 88.94 217 VAL A N 1
ATOM 1579 C CA . VAL A 1 217 ? -7.335 -3.182 23.957 1.00 88.94 217 VAL A CA 1
ATOM 1580 C C . VAL A 1 217 ? -8.674 -3.613 24.544 1.00 88.94 217 VAL A C 1
ATOM 1582 O O . VAL A 1 217 ? -9.566 -4.080 23.843 1.00 88.94 217 VAL A O 1
ATOM 1585 N N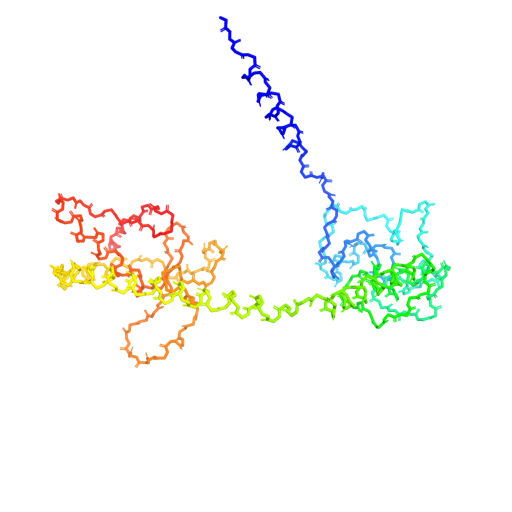 . CYS A 1 218 ? -8.852 -3.413 25.846 1.00 88.44 218 CYS A N 1
ATOM 1586 C CA . CYS A 1 218 ? -10.099 -3.684 26.547 1.00 88.44 218 CYS A CA 1
ATOM 1587 C C . CYS A 1 218 ? -11.219 -2.760 26.025 1.00 88.44 218 CYS A C 1
ATOM 1589 O O . CYS A 1 218 ? -11.142 -1.546 26.237 1.00 88.44 218 CYS A O 1
ATOM 1591 N N . PRO A 1 219 ? -12.324 -3.279 25.455 1.00 89.56 219 PRO A N 1
ATOM 1592 C CA . PRO A 1 219 ? -13.371 -2.441 24.852 1.00 89.56 219 PRO A CA 1
ATOM 1593 C C . PRO A 1 219 ? -14.137 -1.547 25.841 1.00 89.56 219 PRO A C 1
ATOM 1595 O O . PRO A 1 219 ? -14.863 -0.639 25.438 1.00 89.56 219 PRO A O 1
ATOM 1598 N N . ILE A 1 220 ? -14.020 -1.813 27.147 1.00 89.06 220 ILE A N 1
ATOM 1599 C CA . ILE A 1 220 ? -14.715 -1.048 28.193 1.00 89.06 220 ILE A CA 1
ATOM 1600 C C . ILE A 1 220 ? -13.928 0.213 28.564 1.00 89.06 220 ILE A C 1
ATOM 1602 O O . ILE A 1 220 ? -14.517 1.286 28.695 1.00 89.06 220 ILE A O 1
ATOM 1606 N N . CYS A 1 221 ? -12.614 0.091 28.770 1.00 88.88 221 CYS A N 1
ATOM 1607 C CA . CYS A 1 221 ? -11.768 1.193 29.237 1.00 88.88 221 CYS A CA 1
ATOM 1608 C C . CYS A 1 221 ? -10.850 1.769 28.152 1.00 88.88 221 CYS A C 1
ATOM 1610 O O . CYS A 1 221 ? -10.324 2.862 28.343 1.00 88.88 221 CYS A O 1
ATOM 1612 N N . LEU A 1 222 ? -10.717 1.076 27.019 1.00 88.44 222 LEU A N 1
ATOM 1613 C CA . LEU A 1 222 ? -9.862 1.418 25.885 1.00 88.44 222 LEU A CA 1
ATOM 1614 C C . LEU A 1 222 ? -8.358 1.451 26.217 1.00 88.44 222 LEU A C 1
ATOM 1616 O O . LEU A 1 222 ? -7.603 2.164 25.562 1.00 88.44 222 LEU A O 1
ATOM 1620 N N . TYR A 1 223 ? -7.933 0.682 27.222 1.00 84.44 223 TYR A N 1
ATOM 1621 C CA . TYR A 1 223 ? -6.522 0.453 27.552 1.00 84.44 223 TYR A CA 1
ATOM 1622 C C . TYR A 1 223 ? -6.076 -0.945 27.140 1.00 84.44 223 TYR A C 1
ATOM 1624 O O . TYR A 1 223 ? -6.903 -1.856 27.075 1.00 84.44 223 TYR A O 1
ATOM 1632 N N . GLU A 1 224 ? -4.778 -1.107 26.909 1.00 84.50 224 GLU A N 1
ATOM 1633 C CA . GLU A 1 224 ? -4.172 -2.381 26.530 1.00 84.50 224 GLU A CA 1
ATOM 1634 C C . GLU A 1 224 ? -4.449 -3.474 27.578 1.00 84.50 224 GLU A C 1
ATOM 1636 O O . GLU A 1 224 ? -4.472 -3.231 28.788 1.00 84.50 224 GLU A O 1
ATOM 1641 N N . LEU A 1 225 ? -4.733 -4.689 27.108 1.00 80.00 225 LEU A N 1
ATOM 1642 C CA . LEU A 1 225 ? -5.030 -5.853 27.949 1.00 80.00 225 LEU A CA 1
ATOM 1643 C C . LEU A 1 225 ? -3.767 -6.449 28.592 1.00 80.00 225 LEU A C 1
ATOM 1645 O O . LEU A 1 225 ? -3.887 -7.167 29.581 1.00 80.00 225 LEU A O 1
ATOM 1649 N N . CYS A 1 226 ? -2.585 -6.132 28.052 1.00 67.25 226 CYS A N 1
ATOM 1650 C CA . CYS A 1 226 ? -1.299 -6.732 28.417 1.00 67.25 226 CYS A CA 1
ATOM 1651 C C . CYS A 1 226 ? -0.453 -5.887 29.386 1.00 67.25 226 CYS A C 1
ATOM 1653 O O . CYS A 1 226 ? 0.506 -6.401 29.962 1.00 67.25 226 CYS A O 1
ATOM 1655 N N . ASP A 1 227 ? -0.818 -4.626 29.622 1.00 55.81 227 ASP A N 1
ATOM 1656 C CA . ASP A 1 227 ? -0.008 -3.727 30.440 1.00 55.81 227 ASP A CA 1
ATOM 1657 C C . ASP A 1 227 ? -0.452 -3.752 31.903 1.00 55.81 227 ASP A C 1
ATOM 1659 O O . ASP A 1 227 ? -1.280 -2.964 32.367 1.00 55.81 227 ASP A O 1
ATOM 1663 N N . GLY A 1 228 ? 0.184 -4.634 32.673 1.00 53.78 228 GLY A N 1
ATOM 1664 C CA . GLY A 1 228 ? 0.168 -4.616 34.139 1.00 53.78 228 GLY A CA 1
ATOM 1665 C C . GLY A 1 228 ? 0.798 -3.362 34.773 1.00 53.78 228 GLY A C 1
ATOM 1666 O O . GLY A 1 228 ? 1.041 -3.361 35.976 1.00 53.78 228 GLY A O 1
ATOM 1667 N N . ASP A 1 229 ? 1.066 -2.296 34.008 1.00 47.62 229 ASP A N 1
ATOM 1668 C CA . ASP A 1 229 ? 1.774 -1.087 34.458 1.00 47.62 229 ASP A CA 1
ATOM 1669 C C . ASP A 1 229 ? 0.861 0.144 34.617 1.00 47.62 229 ASP A C 1
ATOM 1671 O O . ASP A 1 229 ? 1.271 1.303 34.525 1.00 47.62 229 ASP A O 1
ATOM 1675 N N . HIS A 1 230 ? -0.417 -0.068 34.935 1.00 50.09 230 HIS A N 1
ATOM 1676 C CA . HIS A 1 230 ? -1.272 1.012 35.433 1.00 50.09 230 HIS A CA 1
ATOM 1677 C C . HIS A 1 230 ? -1.056 1.271 36.931 1.00 50.09 230 HIS A C 1
ATOM 1679 O O . HIS A 1 230 ? -1.996 1.254 37.721 1.00 50.09 230 HIS A O 1
ATOM 1685 N N . GLY A 1 231 ? 0.195 1.562 37.299 1.00 46.59 231 GLY A N 1
ATOM 1686 C CA . GLY A 1 231 ? 0.568 2.519 38.342 1.00 46.59 231 GLY A CA 1
ATOM 1687 C C . GLY A 1 231 ? -0.312 2.588 39.593 1.00 46.59 231 GLY A C 1
ATOM 1688 O O . GLY A 1 231 ? -0.834 3.656 39.918 1.00 46.59 231 GLY A O 1
ATOM 1689 N N . ARG A 1 232 ? -0.435 1.472 40.311 1.00 47.47 232 ARG A N 1
ATOM 1690 C CA . ARG A 1 232 ? -0.507 1.385 41.778 1.00 47.47 232 ARG A CA 1
ATOM 1691 C C . ARG A 1 232 ? -0.365 -0.085 42.143 1.00 47.47 232 ARG A C 1
ATOM 1693 O O . ARG A 1 232 ? -1.292 -0.859 41.940 1.00 47.47 232 ARG A O 1
ATOM 1700 N N . GLU A 1 233 ? 0.785 -0.440 42.705 1.00 46.25 233 GLU A N 1
ATOM 1701 C CA . GLU A 1 233 ? 0.984 -1.677 43.462 1.00 46.25 233 GLU A CA 1
ATOM 1702 C C . GLU A 1 233 ? 0.055 -1.667 44.693 1.00 46.25 233 GLU A C 1
ATOM 1704 O O . GLU A 1 233 ? 0.481 -1.440 45.823 1.00 46.25 233 GLU A O 1
ATOM 1709 N N . GLU A 1 234 ? -1.248 -1.855 44.496 1.00 52.16 234 GLU A N 1
ATOM 1710 C CA . GLU A 1 234 ? -2.110 -2.333 45.569 1.00 52.16 234 GLU A CA 1
ATOM 1711 C C . GLU A 1 234 ? -2.047 -3.855 45.526 1.00 52.16 234 GLU A C 1
ATOM 1713 O O . GLU A 1 234 ? -2.610 -4.511 44.653 1.00 52.16 234 GLU A O 1
ATOM 1718 N N . ALA A 1 235 ? -1.256 -4.405 46.445 1.00 47.19 235 ALA A N 1
ATOM 1719 C CA . ALA A 1 235 ? -1.017 -5.830 46.569 1.00 47.19 235 ALA A CA 1
ATOM 1720 C C . ALA A 1 235 ? -2.344 -6.612 46.657 1.00 47.19 235 ALA A C 1
ATOM 1722 O O . ALA A 1 235 ? -3.062 -6.506 47.652 1.00 47.19 235 ALA A O 1
ATOM 1723 N N . GLY A 1 236 ? -2.630 -7.438 45.644 1.00 50.28 236 GLY A N 1
ATOM 1724 C CA . GLY A 1 236 ? -3.537 -8.583 45.781 1.00 50.28 236 GLY A CA 1
ATOM 1725 C C . GLY A 1 236 ? -4.823 -8.596 44.952 1.00 50.28 236 GLY A C 1
ATOM 1726 O O . GLY A 1 236 ? -5.687 -9.422 45.240 1.00 50.28 236 GLY A O 1
ATOM 1727 N N . LEU A 1 237 ? -4.987 -7.736 43.945 1.00 51.53 237 LEU A N 1
ATOM 1728 C CA . LEU A 1 237 ? -6.116 -7.805 43.008 1.00 51.53 237 LEU A CA 1
ATOM 1729 C C . LEU A 1 237 ? -5.591 -7.734 41.575 1.00 51.53 237 LEU A C 1
ATOM 1731 O O . LEU A 1 237 ? -5.595 -6.672 40.962 1.00 51.53 237 LEU A O 1
ATOM 1735 N N . ASP A 1 238 ? -5.116 -8.875 41.081 1.00 53.88 238 ASP A N 1
ATOM 1736 C CA . ASP A 1 238 ? -4.534 -9.002 39.746 1.00 53.88 238 ASP A CA 1
ATOM 1737 C C . ASP A 1 238 ? -5.534 -8.527 38.678 1.00 53.88 238 ASP A C 1
ATOM 1739 O O . ASP A 1 238 ? -6.697 -8.949 38.630 1.00 53.88 238 ASP A O 1
ATOM 1743 N N . ASP A 1 239 ? -5.078 -7.581 37.859 1.00 64.12 239 ASP A N 1
ATOM 1744 C CA . ASP A 1 239 ? -5.845 -6.869 36.835 1.00 64.12 239 ASP A CA 1
ATOM 1745 C C . ASP A 1 239 ? -5.926 -7.685 35.534 1.00 64.12 239 ASP A C 1
ATOM 1747 O O . ASP A 1 239 ? -5.771 -7.171 34.427 1.00 64.12 239 ASP A O 1
ATOM 1751 N N . ASP A 1 240 ? -6.113 -8.997 35.692 1.00 76.88 240 ASP A N 1
ATOM 1752 C CA . ASP A 1 240 ? -5.954 -9.968 34.620 1.00 76.88 240 ASP A CA 1
ATOM 1753 C C . ASP A 1 240 ? -6.950 -9.707 33.487 1.00 76.88 240 ASP A C 1
ATOM 1755 O O . ASP A 1 240 ? -8.134 -9.403 33.707 1.00 76.88 240 ASP A O 1
ATOM 1759 N N . ALA A 1 241 ? -6.474 -9.888 32.257 1.00 85.88 241 ALA A N 1
ATOM 1760 C CA . ALA A 1 241 ? -7.342 -10.055 31.110 1.00 85.88 241 ALA A CA 1
ATOM 1761 C C . ALA A 1 241 ? -8.159 -11.347 31.271 1.00 85.88 241 ALA A C 1
ATOM 1763 O O . ALA A 1 241 ? -7.650 -12.404 31.643 1.00 85.88 241 ALA A O 1
ATOM 1764 N N . VAL A 1 242 ? -9.451 -11.248 30.991 1.00 88.31 242 VAL A N 1
ATOM 1765 C CA . VAL A 1 242 ? -10.417 -12.337 31.072 1.00 88.31 242 VAL A CA 1
ATOM 1766 C C . VAL A 1 242 ? -11.071 -12.491 29.712 1.00 88.31 242 VAL A C 1
ATOM 1768 O O . VAL A 1 242 ? -11.559 -11.508 29.148 1.00 88.31 242 VAL A O 1
ATOM 1771 N N . VAL A 1 243 ? -11.117 -13.721 29.207 1.00 89.00 243 VAL A N 1
ATOM 1772 C CA . VAL A 1 243 ? -11.727 -14.048 27.917 1.00 89.00 243 VAL A CA 1
ATOM 1773 C C . VAL A 1 243 ? -13.083 -14.704 28.139 1.00 89.00 243 VAL A C 1
ATOM 1775 O O . VAL A 1 243 ? -13.217 -15.706 28.843 1.00 89.00 243 VAL A O 1
ATOM 1778 N N . LEU A 1 244 ? -14.118 -14.127 27.532 1.00 89.38 244 LEU A N 1
ATOM 1779 C CA . LEU A 1 244 ? -15.453 -14.716 27.510 1.00 89.38 244 LEU A CA 1
ATOM 1780 C C . LEU A 1 244 ? -15.530 -15.866 26.492 1.00 89.38 244 LEU A C 1
ATOM 1782 O O . LEU A 1 244 ? -14.813 -15.836 25.497 1.00 89.38 244 LEU A O 1
ATOM 1786 N N . PRO A 1 245 ? -16.480 -16.814 26.626 1.00 89.00 245 PRO A N 1
ATOM 1787 C CA . PRO A 1 245 ? -16.645 -17.926 25.672 1.00 89.00 245 PRO A CA 1
ATOM 1788 C C . PRO A 1 245 ? -16.893 -17.502 24.218 1.00 89.00 245 PRO A C 1
ATOM 1790 O O . PRO A 1 245 ? -16.661 -18.264 23.290 1.00 89.00 245 PRO A O 1
ATOM 1793 N N . CYS A 1 246 ? -17.350 -16.267 24.012 1.00 89.88 246 CYS A N 1
ATOM 1794 C CA . CYS A 1 246 ? -17.473 -15.628 22.702 1.00 89.88 246 CYS A CA 1
ATOM 1795 C C . CYS A 1 246 ? -16.163 -15.007 22.170 1.00 89.88 246 CYS A C 1
ATOM 1797 O O . CYS A 1 246 ? -16.237 -14.094 21.352 1.00 89.88 246 CYS A O 1
ATOM 1799 N N . ALA A 1 247 ? -15.007 -15.410 22.704 1.00 90.38 247 ALA A N 1
ATOM 1800 C CA . ALA A 1 247 ? -13.655 -14.953 22.359 1.00 90.38 247 ALA A CA 1
ATOM 1801 C C . ALA A 1 247 ? -13.336 -13.457 22.582 1.00 90.38 247 ALA A C 1
ATOM 1803 O O . ALA A 1 247 ? -12.256 -13.002 22.229 1.00 90.38 247 ALA A O 1
ATOM 1804 N N . HIS A 1 248 ? -14.224 -12.683 23.215 1.00 90.56 248 HIS A N 1
ATOM 1805 C CA . HIS A 1 248 ? -13.940 -11.287 23.568 1.00 90.56 248 HIS A CA 1
ATOM 1806 C C . HIS A 1 248 ? -13.199 -11.188 24.906 1.00 90.56 248 HIS A C 1
ATOM 1808 O O . HIS A 1 248 ? -13.612 -11.823 25.881 1.00 90.56 248 HIS A O 1
ATOM 1814 N N . ALA A 1 249 ? -12.170 -10.341 24.963 1.00 90.62 249 ALA A N 1
ATOM 1815 C CA . ALA A 1 249 ? -11.324 -10.141 26.137 1.00 90.62 249 ALA A CA 1
ATOM 1816 C C . ALA A 1 249 ? -11.560 -8.780 26.825 1.00 90.62 249 ALA A C 1
ATOM 1818 O O . ALA A 1 249 ? -11.826 -7.768 26.175 1.00 90.62 249 ALA A O 1
ATOM 1819 N N . PHE A 1 250 ? -11.464 -8.752 28.157 1.00 90.75 250 PHE A N 1
ATOM 1820 C CA . PHE A 1 250 ? -11.663 -7.558 28.994 1.00 90.75 250 PHE A CA 1
ATOM 1821 C C . PHE A 1 250 ? -10.754 -7.601 30.223 1.00 90.75 250 PHE A C 1
ATOM 1823 O O . PHE A 1 250 ? -10.461 -8.685 30.714 1.00 90.75 250 PHE A O 1
ATOM 1830 N N . HIS A 1 251 ? -10.406 -6.456 30.821 1.00 90.06 251 HIS A N 1
ATOM 1831 C CA . HIS A 1 251 ? -9.868 -6.476 32.190 1.00 90.06 251 HIS A CA 1
ATOM 1832 C C . HIS A 1 251 ? -10.937 -6.985 33.160 1.00 90.06 251 HIS A C 1
ATOM 1834 O O . HIS A 1 251 ? -12.079 -6.502 33.142 1.00 90.06 251 HIS A O 1
ATOM 1840 N N . GLY A 1 252 ? -10.567 -7.882 34.074 1.00 87.50 252 GLY A N 1
ATOM 1841 C CA . GLY A 1 252 ? -11.472 -8.384 35.108 1.00 87.50 252 GLY A CA 1
ATOM 1842 C C . GLY A 1 252 ? -12.118 -7.252 35.919 1.00 87.50 252 GLY A C 1
ATOM 1843 O O . GLY A 1 252 ? -13.326 -7.279 36.175 1.00 87.50 252 GLY A O 1
ATOM 1844 N N . ARG A 1 253 ? -11.360 -6.190 36.242 1.00 86.44 253 ARG A N 1
ATOM 1845 C CA . ARG A 1 253 ? -11.881 -4.997 36.940 1.00 86.44 253 ARG A CA 1
ATOM 1846 C C . ARG A 1 253 ? -12.964 -4.253 36.158 1.00 86.44 253 ARG A C 1
ATOM 1848 O O . ARG A 1 253 ? -13.854 -3.661 36.760 1.00 86.44 253 ARG A O 1
ATOM 1855 N N . CYS A 1 254 ? -12.888 -4.260 34.829 1.00 88.69 254 CYS A N 1
ATOM 1856 C CA . CYS A 1 254 ? -13.834 -3.565 33.962 1.00 88.69 254 CYS A CA 1
ATOM 1857 C C . CYS A 1 254 ? -15.110 -4.387 33.768 1.00 88.69 254 CYS A C 1
ATOM 1859 O O . CYS A 1 254 ? -16.199 -3.821 33.671 1.00 88.69 254 CYS A O 1
ATOM 1861 N N . LEU A 1 255 ? -14.983 -5.714 33.756 1.00 90.12 255 LEU A N 1
ATOM 1862 C CA . LEU A 1 255 ? -16.097 -6.633 33.558 1.00 90.12 255 LEU A CA 1
ATOM 1863 C C . LEU A 1 255 ? -16.961 -6.809 34.822 1.00 90.12 255 LEU A C 1
ATOM 1865 O O . LEU A 1 255 ? -18.185 -6.902 34.722 1.00 90.12 255 LEU A O 1
ATOM 1869 N N . ARG A 1 256 ? -16.362 -6.787 36.024 1.00 87.94 256 ARG A N 1
ATOM 1870 C CA . ARG A 1 256 ? -17.085 -6.968 37.305 1.00 87.94 256 ARG A CA 1
ATOM 1871 C C . ARG A 1 256 ? -18.258 -5.987 37.503 1.00 87.94 256 ARG A C 1
ATOM 1873 O O . ARG A 1 256 ? -19.361 -6.460 37.779 1.00 87.94 256 ARG A O 1
ATOM 1880 N N . PRO A 1 257 ? -18.102 -4.654 37.339 1.00 86.69 257 PRO A N 1
ATOM 1881 C CA . PRO A 1 257 ? -19.218 -3.717 37.483 1.00 86.69 257 PRO A CA 1
ATOM 1882 C C . PRO A 1 257 ? -20.333 -3.948 36.460 1.00 86.69 257 PRO A C 1
ATOM 1884 O O . PRO A 1 257 ? -21.503 -3.717 36.762 1.00 86.69 257 PRO A O 1
ATOM 1887 N N . TRP A 1 258 ? -19.980 -4.406 35.256 1.00 86.94 258 TRP A N 1
ATOM 1888 C CA . TRP A 1 258 ? -20.949 -4.706 34.205 1.00 86.94 258 TRP A CA 1
ATOM 1889 C C . TRP A 1 258 ? -21.854 -5.877 34.601 1.00 86.94 258 TRP A C 1
ATOM 1891 O O . TRP A 1 258 ? -23.078 -5.759 34.546 1.00 86.94 258 TRP A O 1
ATOM 1901 N N . PHE A 1 259 ? -21.270 -6.979 35.079 1.00 90.12 259 PHE A N 1
ATOM 1902 C CA . PHE A 1 259 ? -22.044 -8.126 35.558 1.00 90.12 259 PHE A CA 1
ATOM 1903 C C . PHE A 1 259 ? -22.811 -7.834 36.845 1.00 90.12 259 PHE A C 1
ATOM 1905 O O . PHE A 1 259 ? -23.955 -8.263 36.959 1.00 90.12 259 PHE A O 1
ATOM 1912 N N . ALA A 1 260 ? -22.255 -7.044 37.767 1.00 85.00 260 ALA A N 1
ATOM 1913 C CA . ALA A 1 260 ? -22.967 -6.642 38.982 1.00 85.00 260 ALA A CA 1
ATOM 1914 C C . ALA A 1 260 ? -24.278 -5.893 38.670 1.00 85.00 260 ALA A C 1
ATOM 1916 O O . ALA A 1 260 ? -25.293 -6.110 39.333 1.00 85.00 260 ALA A O 1
ATOM 1917 N N . LEU A 1 261 ? -24.289 -5.047 37.632 1.00 83.81 261 LEU A N 1
ATOM 1918 C CA . LEU A 1 261 ? -25.507 -4.364 37.183 1.00 83.81 261 LEU A CA 1
ATOM 1919 C C . LEU A 1 261 ? -26.535 -5.341 36.600 1.00 83.81 261 LEU A C 1
ATOM 1921 O O . LEU A 1 261 ? -27.699 -5.286 36.992 1.00 83.81 261 LEU A O 1
ATOM 1925 N N . ALA A 1 262 ? -26.108 -6.250 35.718 1.00 84.19 262 ALA A N 1
ATOM 1926 C CA . ALA A 1 262 ? -26.991 -7.263 35.134 1.00 84.19 262 ALA A CA 1
ATOM 1927 C C . ALA A 1 262 ? -27.606 -8.178 36.208 1.00 84.19 262 ALA A C 1
ATOM 1929 O O . ALA A 1 262 ? -28.801 -8.469 36.172 1.00 84.19 262 ALA A O 1
ATOM 1930 N N . TYR A 1 263 ? -26.804 -8.566 37.202 1.00 82.19 263 TYR A N 1
ATOM 1931 C CA . TYR A 1 263 ? -27.241 -9.375 38.336 1.00 82.19 263 TYR A CA 1
ATOM 1932 C C . TYR A 1 263 ? -28.284 -8.637 39.188 1.00 82.19 263 TYR A C 1
ATOM 1934 O O . TYR A 1 263 ? -29.353 -9.172 39.480 1.00 82.19 263 TYR A O 1
ATOM 1942 N N . SER A 1 264 ? -28.013 -7.372 39.528 1.00 79.75 264 SER A N 1
ATOM 1943 C CA . SER A 1 264 ? -28.927 -6.534 40.312 1.00 79.75 264 SER A CA 1
ATOM 1944 C C . SER A 1 264 ? -30.276 -6.328 39.612 1.00 79.75 264 SER A C 1
ATOM 1946 O O . SER A 1 264 ? -31.325 -6.368 40.260 1.00 79.75 264 SER A O 1
ATOM 1948 N N . ASP A 1 265 ? -30.273 -6.123 38.293 1.00 82.44 265 ASP A N 1
ATOM 1949 C CA . ASP A 1 265 ? -31.501 -5.928 37.520 1.00 82.44 265 ASP A CA 1
ATOM 1950 C C . ASP A 1 265 ? -32.335 -7.221 37.438 1.00 82.44 265 ASP A C 1
ATOM 1952 O O . ASP A 1 265 ? -33.553 -7.165 37.629 1.00 82.44 265 ASP A O 1
ATOM 1956 N N . ALA A 1 266 ? -31.698 -8.386 37.272 1.00 81.56 266 ALA A N 1
ATOM 1957 C CA . ALA A 1 266 ? -32.382 -9.681 37.274 1.00 81.56 266 ALA A CA 1
ATOM 1958 C C . ALA A 1 266 ? -33.004 -10.026 38.639 1.00 81.56 266 ALA A C 1
ATOM 1960 O O . ALA A 1 266 ? -34.181 -10.389 38.707 1.00 81.56 266 ALA A O 1
ATOM 1961 N N . LEU A 1 267 ? -32.275 -9.811 39.745 1.00 81.06 267 LEU A N 1
ATOM 1962 C CA . LEU A 1 267 ? -32.821 -10.026 41.092 1.00 81.06 267 LEU A CA 1
ATOM 1963 C C . LEU A 1 267 ? -34.048 -9.146 41.361 1.00 81.06 267 LEU A C 1
ATOM 1965 O O . LEU A 1 267 ? -35.013 -9.603 41.975 1.00 81.06 267 LEU A O 1
ATOM 1969 N N . ARG A 1 268 ? -34.043 -7.890 40.893 1.00 82.50 268 ARG A N 1
ATOM 1970 C CA . ARG A 1 268 ? -35.205 -6.992 41.019 1.00 82.50 268 ARG A CA 1
ATOM 1971 C C . ARG A 1 268 ? -36.396 -7.454 40.186 1.00 82.50 268 ARG A C 1
ATOM 1973 O O . ARG A 1 268 ? -37.531 -7.235 40.604 1.00 82.50 268 ARG A O 1
ATOM 1980 N N . ALA A 1 269 ? -36.146 -8.067 39.032 1.00 85.56 269 ALA A N 1
ATOM 1981 C CA . ALA A 1 269 ? -37.182 -8.652 38.188 1.00 85.56 269 ALA A CA 1
ATOM 1982 C C . ALA A 1 269 ? -37.710 -9.996 38.727 1.00 85.56 269 ALA A C 1
ATOM 1984 O O . ALA A 1 269 ? -38.759 -10.457 38.283 1.00 85.56 269 ALA A O 1
ATOM 1985 N N . GLY A 1 270 ? -37.029 -10.608 39.706 1.00 88.75 270 GLY A N 1
ATOM 1986 C CA . GLY A 1 270 ? -37.334 -11.964 40.169 1.00 88.75 270 GLY A CA 1
ATOM 1987 C C . GLY A 1 270 ? -36.929 -13.037 39.154 1.00 88.75 270 GLY A C 1
ATOM 1988 O O . GLY A 1 270 ? -37.509 -14.121 39.141 1.00 88.75 270 GLY A O 1
ATOM 1989 N N . GLU A 1 271 ? -35.963 -12.721 38.293 1.00 88.94 271 GLU A N 1
ATOM 1990 C CA . GLU A 1 271 ? -35.472 -13.572 37.213 1.00 88.94 271 GLU A CA 1
ATOM 1991 C C . GLU A 1 271 ? -34.059 -14.080 37.525 1.00 88.94 271 GLU A C 1
ATOM 1993 O O . GLU A 1 271 ? -33.319 -13.487 38.315 1.00 88.94 271 GLU A O 1
ATOM 1998 N N . ALA A 1 272 ? -33.676 -15.191 36.893 1.00 83.19 272 ALA A N 1
ATOM 1999 C CA . ALA A 1 272 ? -32.294 -15.649 36.929 1.00 83.19 272 ALA A CA 1
ATOM 2000 C C . ALA A 1 272 ? -31.414 -14.699 36.090 1.00 83.19 272 ALA A C 1
ATOM 2002 O O . ALA A 1 272 ? -31.817 -14.304 34.992 1.00 83.19 272 ALA A O 1
ATOM 2003 N N . PRO A 1 273 ? -30.227 -14.313 36.581 1.00 82.69 273 PRO A N 1
ATOM 2004 C CA . PRO A 1 273 ? -29.363 -13.363 35.898 1.00 82.69 273 PRO A CA 1
ATOM 2005 C C . PRO A 1 273 ? -28.777 -13.956 34.617 1.00 82.69 273 PRO A C 1
ATOM 2007 O O . PRO A 1 273 ? -27.894 -14.802 34.647 1.00 82.69 273 PRO A O 1
ATOM 2010 N N . THR A 1 274 ? -29.214 -13.456 33.462 1.00 87.50 274 THR A N 1
ATOM 2011 C CA . THR A 1 274 ? -28.581 -13.787 32.182 1.00 87.50 274 THR A CA 1
ATOM 2012 C C . THR A 1 274 ? -27.445 -12.809 31.905 1.00 87.50 274 THR A C 1
ATOM 2014 O O . THR A 1 274 ? -27.680 -11.664 31.505 1.00 87.50 274 THR A O 1
ATOM 2017 N N . LEU A 1 275 ? -26.205 -13.242 32.115 1.00 89.81 275 LEU A N 1
ATOM 2018 C CA . LEU A 1 275 ? -25.036 -12.438 31.772 1.00 89.81 275 LEU A CA 1
ATOM 2019 C C . LEU A 1 275 ? -24.782 -12.464 30.264 1.00 89.81 275 LEU A C 1
ATOM 2021 O O . LEU A 1 275 ? -24.942 -13.494 29.611 1.00 89.81 275 LEU A O 1
ATOM 2025 N N . ALA A 1 276 ? -24.362 -11.329 29.708 1.00 92.44 276 ALA A N 1
ATOM 2026 C CA . ALA A 1 276 ? -24.090 -11.194 28.283 1.00 92.44 276 ALA A CA 1
ATOM 2027 C C . ALA A 1 276 ? -22.810 -10.392 28.028 1.00 92.44 276 ALA A C 1
ATOM 2029 O O . ALA A 1 276 ? -22.519 -9.420 28.734 1.00 92.44 276 ALA A O 1
ATOM 2030 N N . CYS A 1 277 ? -22.072 -10.780 26.987 1.00 92.69 277 CYS A N 1
ATOM 2031 C CA . CYS A 1 277 ? -20.877 -10.073 26.537 1.00 92.69 277 CYS A CA 1
ATOM 2032 C C . CYS A 1 277 ? -21.201 -8.606 26.174 1.00 92.69 277 CYS A C 1
ATOM 2034 O O . CYS A 1 277 ? -22.126 -8.375 25.389 1.00 92.69 277 CYS A O 1
ATOM 2036 N N . PRO A 1 278 ? -20.438 -7.609 26.669 1.00 92.00 278 PRO A N 1
ATOM 2037 C CA . PRO A 1 278 ? -20.655 -6.196 26.340 1.00 92.00 278 PRO A CA 1
ATOM 2038 C C . PRO A 1 278 ? -20.594 -5.873 24.840 1.00 92.00 278 PRO A C 1
ATOM 2040 O O . PRO A 1 278 ? -21.230 -4.917 24.397 1.00 92.00 278 PRO A O 1
ATOM 2043 N N . VAL A 1 279 ? -19.843 -6.663 24.065 1.00 91.75 279 VAL A N 1
ATOM 2044 C CA . VAL A 1 279 ? -19.602 -6.424 22.635 1.00 91.75 279 VAL A CA 1
ATOM 2045 C C . VAL A 1 279 ? -20.640 -7.146 21.777 1.00 91.75 279 VAL A C 1
ATOM 2047 O O . VAL A 1 279 ? -21.453 -6.507 21.112 1.00 91.75 279 VAL A O 1
ATOM 2050 N N . CYS A 1 280 ? -20.669 -8.480 21.823 1.00 91.88 280 CYS A N 1
ATOM 2051 C CA . CYS A 1 280 ? -21.515 -9.283 20.932 1.00 91.88 280 CYS A CA 1
ATOM 2052 C C . CYS A 1 280 ? -22.860 -9.706 21.540 1.00 91.88 280 CYS A C 1
ATOM 2054 O O . CYS A 1 280 ? -23.695 -10.273 20.838 1.00 91.88 280 CYS A O 1
ATOM 2056 N N . ARG A 1 281 ? -23.085 -9.447 22.837 1.00 93.19 281 ARG A N 1
ATOM 2057 C CA . ARG A 1 281 ? -24.277 -9.868 23.599 1.00 93.19 281 ARG A CA 1
ATOM 2058 C C . ARG A 1 281 ? -24.514 -11.379 23.667 1.00 93.19 281 ARG A C 1
ATOM 2060 O O . ARG A 1 281 ? -25.592 -11.794 24.084 1.00 93.19 281 ARG A O 1
ATOM 2067 N N . ALA A 1 282 ? -23.528 -12.197 23.297 1.00 92.19 282 ALA A N 1
ATOM 2068 C CA . ALA A 1 282 ? -23.587 -13.634 23.530 1.00 92.19 282 ALA A CA 1
ATOM 2069 C C . ALA A 1 282 ? -23.767 -13.913 25.029 1.00 92.19 282 ALA A C 1
ATOM 2071 O O . ALA A 1 282 ? -23.130 -13.258 25.861 1.00 92.19 282 ALA A O 1
ATOM 2072 N N . VAL A 1 283 ? -24.646 -14.862 25.351 1.00 92.19 283 VAL A N 1
ATOM 2073 C CA . VAL A 1 283 ? -24.909 -15.281 26.731 1.00 92.19 283 VAL A CA 1
ATOM 2074 C C . VAL A 1 283 ? -23.655 -15.940 27.291 1.00 92.19 283 VAL A C 1
ATOM 2076 O O . VAL A 1 283 ? -23.050 -16.789 26.636 1.00 92.19 283 VAL A O 1
ATOM 2079 N N . VAL A 1 284 ? -23.268 -15.540 28.498 1.00 90.31 284 VAL A N 1
ATOM 2080 C CA . VAL A 1 284 ? -22.177 -16.171 29.236 1.00 90.31 284 VAL A CA 1
ATOM 2081 C C . VAL A 1 284 ? -22.794 -17.305 30.060 1.00 90.31 284 VAL A C 1
ATOM 2083 O O . VAL A 1 284 ? -23.615 -17.011 30.930 1.00 90.31 284 VAL A O 1
ATOM 2086 N N . PRO A 1 285 ? -22.479 -18.580 29.769 1.00 83.69 285 PRO A N 1
ATOM 2087 C CA . PRO A 1 285 ? -22.992 -19.702 30.543 1.00 83.69 285 PRO A CA 1
ATOM 2088 C C . PRO A 1 285 ? -22.530 -19.583 31.999 1.00 83.69 285 PRO A C 1
ATOM 2090 O O . PRO A 1 285 ? -21.395 -19.185 32.266 1.00 83.69 285 PRO A O 1
ATOM 2093 N N . GLU A 1 286 ? -23.412 -19.922 32.937 1.00 74.69 286 GLU A N 1
ATOM 2094 C CA . GLU A 1 286 ? -23.021 -20.090 34.335 1.00 74.69 286 GLU A CA 1
ATOM 2095 C C . GLU A 1 286 ? -22.027 -21.255 34.395 1.00 74.69 286 GLU A C 1
ATOM 2097 O O . GLU A 1 286 ? -22.328 -22.351 33.920 1.00 74.69 286 GLU A O 1
ATOM 2102 N N . GLY A 1 287 ? -20.818 -21.009 34.904 1.00 64.69 287 GLY A N 1
ATOM 2103 C CA . GLY A 1 287 ? -19.865 -22.088 35.138 1.00 64.69 287 GLY A CA 1
ATOM 2104 C C . GLY A 1 287 ? -20.472 -23.058 36.144 1.00 64.69 287 GLY A C 1
ATOM 2105 O O . GLY A 1 287 ? -20.832 -22.646 37.249 1.00 64.69 287 GLY A O 1
ATOM 2106 N N . GLU A 1 288 ? -20.618 -24.330 35.772 1.00 52.12 288 GLU A N 1
ATOM 2107 C CA . GLU A 1 288 ? -20.917 -25.364 36.759 1.00 52.12 288 GLU A CA 1
ATOM 2108 C C . GLU A 1 288 ? -19.754 -25.372 37.765 1.00 52.12 288 GLU A C 1
ATOM 2110 O O . GLU A 1 288 ? -18.597 -25.402 37.335 1.00 52.12 288 GLU A O 1
ATOM 2115 N N . PRO A 1 289 ? -20.007 -25.276 39.084 1.00 50.75 289 PRO A N 1
ATOM 2116 C CA . PRO A 1 289 ? -18.928 -25.334 40.059 1.00 50.75 289 PRO A CA 1
ATOM 2117 C C . PRO A 1 289 ? -18.200 -26.669 39.883 1.00 50.75 289 PRO A C 1
ATOM 2119 O O . PRO A 1 289 ? -18.834 -27.723 39.959 1.00 50.75 289 PRO A O 1
ATOM 2122 N N . GLU A 1 290 ? -16.892 -26.625 39.617 1.00 46.47 290 GLU A N 1
ATOM 2123 C CA . GLU A 1 290 ? -16.062 -27.830 39.597 1.00 46.47 290 GLU A CA 1
ATOM 2124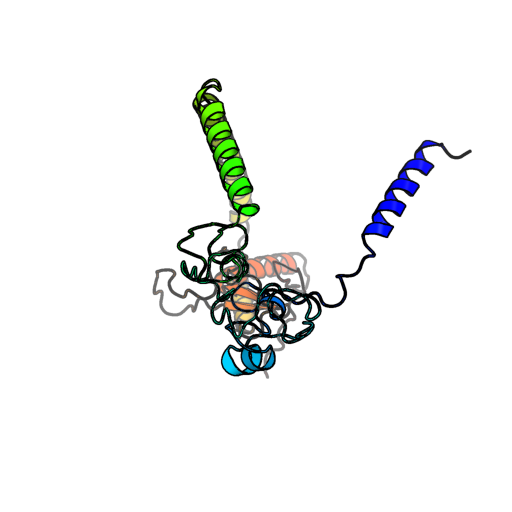 C C . GLU A 1 290 ? -16.242 -28.564 40.938 1.00 46.47 290 GLU A C 1
ATOM 2126 O O . GLU A 1 290 ? -16.087 -27.965 42.008 1.00 46.47 290 GLU A O 1
ATOM 2131 N N . ALA A 1 291 ? -16.673 -29.826 40.863 1.00 39.12 291 ALA A N 1
ATOM 2132 C CA . ALA A 1 291 ? -17.025 -30.668 42.007 1.00 39.12 291 ALA A CA 1
ATOM 2133 C C . ALA A 1 291 ? -15.801 -31.203 42.762 1.00 39.12 291 ALA A C 1
ATOM 2135 O O . ALA A 1 291 ? -14.801 -31.560 42.097 1.00 39.12 291 ALA A O 1
#